Protein AF-A0A7J4TFD2-F1 (afdb_monomer)

Structure (mmCIF, N/CA/C/O backbone):
data_AF-A0A7J4TFD2-F1
#
_entry.id   AF-A0A7J4TFD2-F1
#
loop_
_atom_site.group_PDB
_atom_site.id
_atom_site.type_symbol
_atom_site.label_atom_id
_atom_site.label_alt_id
_atom_site.label_comp_id
_atom_site.label_asym_id
_atom_site.label_entity_id
_atom_site.label_seq_id
_atom_site.pdbx_PDB_ins_code
_atom_site.Cartn_x
_atom_site.Cartn_y
_atom_site.Cartn_z
_atom_site.occupancy
_atom_site.B_iso_or_equiv
_atom_site.auth_seq_id
_atom_site.auth_comp_id
_atom_site.auth_asym_id
_atom_site.auth_atom_id
_atom_site.pdbx_PDB_model_num
ATOM 1 N N . MET A 1 1 ? 54.661 6.434 -101.217 1.00 57.66 1 MET A N 1
ATOM 2 C CA . MET A 1 1 ? 54.970 7.593 -100.339 1.00 57.66 1 MET A CA 1
ATOM 3 C C . MET A 1 1 ? 53.745 8.105 -99.568 1.00 57.66 1 MET A C 1
ATOM 5 O O . MET A 1 1 ? 53.856 8.283 -98.362 1.00 57.66 1 MET A O 1
ATOM 9 N N . ALA A 1 2 ? 52.576 8.296 -100.199 1.00 60.72 2 ALA A N 1
ATOM 10 C CA . ALA A 1 2 ? 51.363 8.779 -99.514 1.00 60.72 2 ALA A CA 1
ATOM 11 C C . ALA A 1 2 ? 50.811 7.813 -98.437 1.00 60.72 2 ALA A C 1
ATOM 13 O O . ALA A 1 2 ? 50.411 8.250 -97.359 1.00 60.72 2 ALA A O 1
ATOM 14 N N . GLU A 1 3 ? 50.865 6.499 -98.675 1.00 60.22 3 GLU A N 1
ATOM 15 C CA . GLU A 1 3 ? 50.351 5.490 -97.731 1.00 60.22 3 GLU A CA 1
ATOM 16 C C . GLU A 1 3 ? 51.181 5.385 -96.438 1.00 60.22 3 GLU A C 1
ATOM 18 O O . GLU A 1 3 ? 50.620 5.253 -95.353 1.00 60.22 3 GLU A O 1
ATO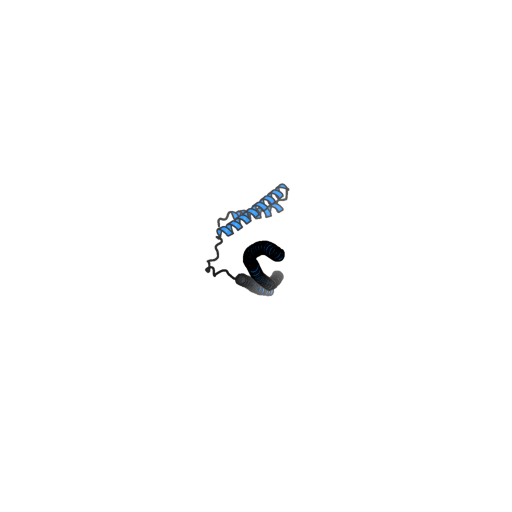M 23 N N . GLN A 1 4 ? 52.508 5.546 -96.510 1.00 61.97 4 GLN A N 1
ATOM 24 C CA . GLN A 1 4 ? 53.388 5.545 -95.327 1.00 61.97 4 GLN A CA 1
ATOM 25 C C . GLN A 1 4 ? 53.202 6.793 -94.441 1.00 61.97 4 GLN A C 1
ATOM 27 O O . GLN A 1 4 ? 53.380 6.736 -93.222 1.00 61.97 4 GLN A O 1
ATOM 32 N N . GLN A 1 5 ? 52.801 7.929 -95.021 1.00 61.31 5 GLN A N 1
ATOM 33 C CA . GLN A 1 5 ? 52.466 9.137 -94.256 1.00 61.31 5 GLN A CA 1
ATOM 34 C C . GLN A 1 5 ? 51.068 9.064 -93.616 1.00 61.31 5 GLN A C 1
ATOM 36 O O . GLN A 1 5 ? 50.837 9.652 -92.556 1.00 61.31 5 GLN A O 1
ATOM 41 N N . ALA A 1 6 ? 50.128 8.337 -94.227 1.00 65.50 6 ALA A N 1
ATOM 42 C CA . ALA A 1 6 ? 48.802 8.103 -93.658 1.00 65.50 6 ALA A CA 1
ATOM 43 C C . ALA A 1 6 ? 48.859 7.156 -92.445 1.00 65.50 6 ALA A C 1
ATOM 45 O O . ALA A 1 6 ? 48.273 7.457 -91.401 1.00 65.50 6 ALA A O 1
ATOM 46 N N . THR A 1 7 ? 49.630 6.069 -92.537 1.00 68.50 7 THR A N 1
ATOM 47 C CA . THR A 1 7 ? 49.787 5.086 -91.451 1.00 68.50 7 THR A CA 1
ATOM 48 C C . THR A 1 7 ? 50.505 5.672 -90.234 1.00 68.50 7 THR A C 1
ATOM 50 O O . THR A 1 7 ? 50.063 5.469 -89.104 1.00 68.50 7 THR A O 1
ATOM 53 N N . THR A 1 8 ? 51.544 6.487 -90.428 1.00 71.00 8 THR A N 1
ATOM 54 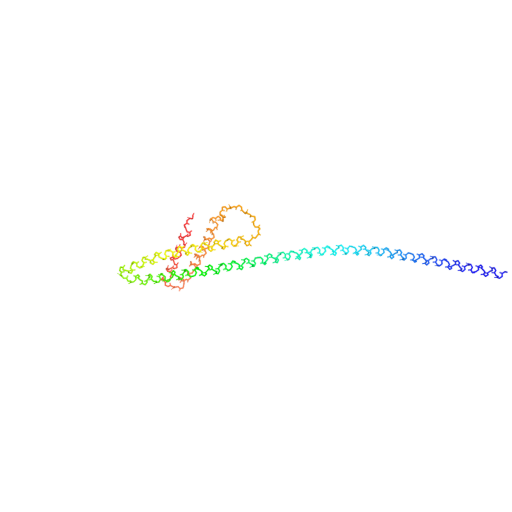C CA . THR A 1 8 ? 52.248 7.184 -89.332 1.00 71.00 8 THR A CA 1
ATOM 55 C C . THR A 1 8 ? 51.369 8.223 -88.628 1.00 71.00 8 THR A C 1
ATOM 57 O O . THR A 1 8 ? 51.351 8.290 -87.395 1.00 71.00 8 THR A O 1
ATOM 60 N N . LYS A 1 9 ? 50.554 8.986 -89.371 1.00 72.94 9 LYS A N 1
ATOM 61 C CA . LYS A 1 9 ? 49.552 9.898 -88.781 1.00 72.94 9 LYS A CA 1
ATOM 62 C C . LYS A 1 9 ? 48.469 9.139 -88.006 1.00 72.94 9 LYS A C 1
ATOM 64 O O . LYS A 1 9 ? 48.060 9.587 -86.932 1.00 72.94 9 LYS A O 1
ATOM 69 N N . GLN A 1 10 ? 48.028 7.985 -88.506 1.00 78.44 10 GLN A N 1
ATOM 70 C CA . GLN A 1 10 ? 47.059 7.122 -87.827 1.00 78.44 10 GLN A CA 1
ATOM 71 C C . GLN A 1 10 ? 47.635 6.524 -86.534 1.00 78.44 10 GLN A C 1
ATOM 73 O O . GLN A 1 10 ? 46.987 6.604 -85.490 1.00 78.44 10 GLN A O 1
ATOM 78 N N . GLN A 1 11 ? 48.876 6.033 -86.560 1.00 76.12 11 GLN A N 1
ATOM 79 C CA . GLN A 1 11 ? 49.592 5.553 -85.373 1.00 76.12 11 GLN A CA 1
ATOM 80 C C . GLN A 1 11 ? 49.796 6.667 -84.331 1.00 76.12 11 GLN A C 1
ATOM 82 O O . GLN A 1 11 ? 49.631 6.441 -83.130 1.00 76.12 11 GLN A O 1
ATOM 87 N N . GLY A 1 12 ? 50.083 7.899 -84.768 1.00 79.75 12 GLY A N 1
ATOM 88 C CA . GLY A 1 12 ? 50.161 9.069 -83.888 1.00 79.75 12 GLY A CA 1
ATOM 89 C C . GLY A 1 12 ? 48.831 9.379 -83.190 1.00 79.75 12 GLY A C 1
ATOM 90 O O . GLY A 1 12 ? 48.793 9.566 -81.971 1.00 79.75 12 GLY A O 1
ATOM 91 N N . ARG A 1 13 ? 47.717 9.356 -83.935 1.00 82.50 13 ARG A N 1
ATOM 92 C CA . ARG A 1 13 ? 46.362 9.537 -83.379 1.00 82.50 13 ARG A CA 1
ATOM 93 C C . ARG A 1 13 ? 45.987 8.418 -82.405 1.00 82.50 13 ARG A C 1
ATOM 95 O O . ARG A 1 13 ? 45.450 8.710 -81.337 1.00 82.50 13 ARG A O 1
ATOM 102 N N . GLN A 1 14 ? 46.332 7.169 -82.720 1.00 82.12 14 GLN A N 1
ATOM 103 C CA . GLN A 1 14 ? 46.126 6.021 -81.832 1.00 82.12 14 GLN A CA 1
ATOM 104 C C . GLN A 1 14 ? 46.916 6.159 -80.524 1.00 82.12 14 GLN A C 1
ATOM 106 O O . GLN A 1 14 ? 46.357 5.942 -79.451 1.00 82.12 14 GLN A O 1
ATOM 111 N N . ARG A 1 15 ? 48.178 6.609 -80.571 1.00 85.06 15 ARG A N 1
ATOM 112 C CA . ARG A 1 15 ? 48.977 6.871 -79.358 1.00 85.06 15 ARG A CA 1
ATOM 113 C C . ARG A 1 15 ? 48.374 7.972 -78.484 1.00 85.06 15 ARG A C 1
ATOM 115 O O . ARG A 1 15 ? 48.363 7.837 -77.262 1.00 85.06 15 ARG A O 1
ATOM 122 N N . ILE A 1 16 ? 47.857 9.048 -79.081 1.00 87.81 16 ILE A N 1
ATOM 123 C CA . ILE A 1 16 ? 47.194 10.132 -78.334 1.00 87.81 16 ILE A CA 1
ATOM 124 C C . ILE A 1 16 ? 45.893 9.632 -77.694 1.00 87.81 16 ILE A C 1
ATOM 126 O O . ILE A 1 16 ? 45.645 9.913 -76.520 1.00 87.81 16 ILE A O 1
ATOM 130 N N . ALA A 1 17 ? 45.083 8.869 -78.432 1.00 85.38 17 ALA A N 1
ATOM 131 C CA . ALA A 1 17 ? 43.862 8.262 -77.908 1.00 85.38 17 ALA A CA 1
ATOM 132 C C . ALA A 1 17 ? 44.162 7.300 -76.747 1.00 85.38 17 ALA A C 1
ATOM 134 O O . ALA A 1 17 ? 43.521 7.386 -75.702 1.00 85.38 17 ALA A O 1
ATOM 135 N N . MET A 1 18 ? 45.203 6.471 -76.882 1.00 89.75 18 MET A N 1
ATOM 136 C CA . MET A 1 18 ? 45.649 5.553 -75.834 1.00 89.75 18 MET A CA 1
ATOM 137 C C . MET A 1 18 ? 46.094 6.300 -74.571 1.00 89.75 18 MET A C 1
ATOM 139 O O . MET A 1 18 ? 45.667 5.964 -73.471 1.00 89.75 18 MET A O 1
ATOM 143 N N . LYS A 1 19 ? 46.879 7.378 -74.707 1.00 89.62 19 LYS A N 1
ATOM 144 C CA . LYS A 1 19 ? 47.272 8.217 -73.559 1.00 89.62 19 LYS A CA 1
ATOM 145 C C . LYS A 1 19 ? 46.061 8.833 -72.853 1.00 89.62 19 LYS A C 1
ATOM 147 O O . LYS A 1 19 ? 46.005 8.827 -71.625 1.00 89.62 19 LYS A O 1
ATOM 152 N N . LYS A 1 20 ? 45.077 9.337 -73.607 1.00 90.19 20 LYS A N 1
ATOM 153 C CA . LYS A 1 20 ? 43.832 9.880 -73.034 1.00 90.19 20 LYS A CA 1
ATOM 154 C C . LYS A 1 20 ? 43.028 8.806 -72.297 1.00 90.19 20 LYS A C 1
ATOM 156 O O . LYS A 1 20 ? 42.516 9.087 -71.216 1.00 90.19 20 LYS A O 1
ATOM 161 N N . LEU A 1 21 ? 42.964 7.593 -72.847 1.00 88.19 21 LEU A N 1
ATOM 162 C CA . LEU A 1 21 ? 42.294 6.454 -72.221 1.00 88.19 21 LEU A CA 1
ATOM 163 C C . LEU A 1 21 ? 42.967 6.064 -70.900 1.00 88.19 21 LEU A C 1
ATOM 165 O O . LEU A 1 21 ? 42.285 5.949 -69.888 1.00 88.19 21 LEU A O 1
ATOM 169 N N . VAL A 1 22 ? 44.298 5.948 -70.877 1.00 90.88 22 VAL A N 1
ATOM 170 C CA . VAL A 1 22 ? 45.058 5.629 -69.656 1.00 90.88 22 VAL A CA 1
ATOM 171 C C . VAL A 1 22 ? 44.825 6.680 -68.568 1.00 90.88 22 VAL A C 1
ATOM 173 O O . VAL A 1 22 ? 44.533 6.333 -67.429 1.00 90.88 22 VAL A O 1
ATOM 176 N N . ILE A 1 23 ? 44.859 7.973 -68.910 1.00 90.25 23 ILE A N 1
ATOM 177 C CA . ILE A 1 23 ? 44.583 9.051 -67.945 1.00 90.25 23 ILE A CA 1
ATOM 178 C C . ILE A 1 23 ? 43.149 8.957 -67.402 1.00 90.25 23 ILE A C 1
ATOM 180 O O . ILE A 1 23 ? 42.925 9.156 -66.205 1.00 90.25 23 ILE A O 1
ATOM 184 N N . ALA A 1 24 ? 42.171 8.661 -68.264 1.00 85.38 24 ALA A N 1
ATOM 185 C CA . ALA A 1 24 ? 40.783 8.487 -67.850 1.00 85.38 24 ALA A CA 1
ATOM 186 C C . ALA A 1 24 ? 40.615 7.282 -66.910 1.00 85.38 24 ALA A C 1
ATOM 188 O O . ALA A 1 24 ? 39.931 7.405 -65.894 1.00 85.38 24 ALA A O 1
ATOM 189 N N . LEU A 1 25 ? 41.291 6.165 -67.198 1.00 85.38 25 LEU A N 1
ATOM 190 C CA . LEU A 1 25 ? 41.293 4.966 -66.359 1.00 85.38 25 LEU A CA 1
ATOM 191 C C . LEU A 1 25 ? 41.947 5.224 -64.997 1.00 85.38 25 LEU A C 1
ATOM 193 O O . LEU A 1 25 ? 41.336 4.911 -63.980 1.00 85.38 25 LEU A O 1
ATOM 197 N N . CYS A 1 26 ? 43.104 5.893 -64.942 1.00 86.75 26 CYS A N 1
ATOM 198 C CA . CYS A 1 26 ? 43.744 6.252 -63.670 1.00 86.75 26 CYS A CA 1
ATOM 199 C C . CYS A 1 26 ? 42.848 7.162 -62.813 1.00 86.75 26 CYS A C 1
ATOM 201 O O . CYS A 1 26 ? 42.722 6.969 -61.604 1.00 86.75 26 CYS A O 1
ATOM 203 N N . ARG A 1 27 ? 42.166 8.140 -63.428 1.00 87.06 27 ARG A N 1
ATOM 204 C CA . ARG A 1 27 ? 41.203 9.004 -62.718 1.00 87.06 27 ARG A CA 1
ATOM 205 C C . ARG A 1 27 ? 39.975 8.230 -62.242 1.00 87.06 27 ARG A C 1
ATOM 207 O O . ARG A 1 27 ? 39.460 8.520 -61.164 1.00 87.06 27 ARG A O 1
ATOM 214 N N . ALA A 1 28 ? 39.488 7.276 -63.033 1.00 78.88 28 ALA A N 1
ATOM 215 C CA . ALA A 1 28 ? 38.382 6.409 -62.643 1.00 78.88 28 ALA A CA 1
ATOM 216 C C . ALA A 1 28 ? 38.777 5.512 -61.461 1.00 78.88 28 ALA A C 1
ATOM 218 O O . ALA A 1 28 ? 38.032 5.449 -60.487 1.00 78.88 28 ALA A O 1
ATOM 219 N N . GLN A 1 29 ? 39.972 4.921 -61.493 1.00 82.31 29 GLN A N 1
ATOM 220 C CA . GLN A 1 29 ? 40.514 4.107 -60.406 1.00 82.31 29 GLN A CA 1
ATOM 221 C C . GLN A 1 29 ? 40.647 4.909 -59.104 1.00 82.31 29 GLN A C 1
ATOM 223 O O . GLN A 1 29 ? 40.106 4.502 -58.081 1.00 82.31 29 GLN A O 1
ATOM 228 N N . GLN A 1 30 ? 41.230 6.111 -59.150 1.00 85.88 30 GLN A N 1
ATOM 229 C CA . GLN A 1 30 ? 41.315 6.991 -57.974 1.00 85.88 30 GLN A CA 1
ATOM 230 C C . GLN A 1 30 ? 39.937 7.363 -57.407 1.00 85.88 30 GLN A C 1
ATOM 232 O O . GLN A 1 30 ? 39.773 7.532 -56.198 1.00 85.88 30 GLN A O 1
ATOM 237 N N . ARG A 1 31 ? 38.919 7.520 -58.265 1.00 81.56 31 ARG A N 1
ATOM 238 C CA . ARG A 1 31 ? 37.539 7.765 -57.815 1.00 81.56 31 ARG A CA 1
ATOM 239 C C . ARG A 1 31 ? 36.938 6.535 -57.142 1.00 81.56 31 ARG A C 1
ATOM 241 O O . ARG A 1 31 ? 36.192 6.706 -56.183 1.00 81.56 31 ARG A O 1
ATOM 248 N N . VAL A 1 32 ? 37.239 5.331 -57.623 1.00 80.94 32 VAL A N 1
ATOM 249 C CA . VAL A 1 32 ? 36.798 4.077 -56.995 1.00 80.94 32 VAL A CA 1
ATOM 250 C C . VAL A 1 32 ? 37.453 3.914 -55.626 1.00 80.94 32 VAL A C 1
ATOM 252 O O . VAL A 1 32 ? 36.734 3.767 -54.645 1.00 80.94 32 VAL A O 1
ATOM 255 N N . GLU A 1 33 ? 38.770 4.096 -55.528 1.00 81.00 33 GLU A N 1
ATOM 256 C CA . GLU A 1 33 ? 39.504 4.024 -54.257 1.00 81.00 33 GLU A CA 1
ATOM 257 C C . GLU A 1 33 ? 38.946 5.016 -53.228 1.00 81.00 33 GLU A C 1
ATOM 259 O O . GLU A 1 33 ? 38.605 4.630 -52.113 1.00 81.00 33 GLU A O 1
ATOM 264 N N . LYS A 1 34 ? 38.722 6.282 -53.616 1.00 80.62 34 LYS A N 1
ATOM 265 C CA . LYS A 1 34 ? 38.087 7.279 -52.733 1.00 80.62 34 LYS A CA 1
ATOM 266 C C . LYS A 1 34 ? 36.685 6.863 -52.276 1.00 80.62 34 LYS A C 1
ATOM 268 O O . LYS A 1 34 ? 36.318 7.114 -51.127 1.00 80.62 34 LYS A O 1
ATOM 273 N N . ARG A 1 35 ? 35.890 6.241 -53.155 1.00 79.31 35 ARG A N 1
ATOM 274 C CA . ARG A 1 35 ? 34.550 5.735 -52.808 1.00 79.31 35 ARG A CA 1
ATOM 275 C C . ARG A 1 35 ? 34.625 4.556 -51.846 1.00 79.31 35 ARG A C 1
ATOM 277 O O . ARG A 1 35 ? 33.785 4.476 -50.953 1.00 79.31 35 ARG A O 1
ATOM 284 N N . ASP A 1 36 ? 35.605 3.676 -51.995 1.00 79.81 36 ASP A N 1
ATOM 285 C CA . ASP A 1 36 ? 35.768 2.518 -51.120 1.00 79.81 36 ASP A CA 1
ATOM 286 C C . ASP A 1 36 ? 36.266 2.923 -49.729 1.00 79.81 36 ASP A C 1
ATOM 288 O O . ASP A 1 36 ? 35.722 2.448 -48.728 1.00 79.81 36 ASP A O 1
ATOM 292 N N . THR A 1 37 ? 37.169 3.904 -49.636 1.00 80.88 37 THR A N 1
ATOM 293 C CA . THR A 1 37 ? 37.567 4.495 -48.349 1.00 80.88 37 THR A CA 1
ATOM 294 C C . THR A 1 37 ? 36.378 5.153 -47.646 1.00 80.88 37 THR A C 1
ATOM 296 O O . THR A 1 37 ? 36.156 4.926 -46.455 1.00 80.88 37 THR A O 1
ATOM 299 N N . ALA A 1 38 ? 35.556 5.911 -48.381 1.00 67.75 38 ALA A N 1
ATOM 300 C CA . ALA A 1 38 ? 34.342 6.515 -47.831 1.00 67.75 38 ALA A CA 1
ATOM 301 C C . ALA A 1 38 ? 33.335 5.448 -47.362 1.00 67.75 38 ALA A C 1
ATOM 303 O O . ALA A 1 38 ? 32.793 5.540 -46.262 1.00 67.75 38 ALA A O 1
ATOM 304 N N . ARG A 1 39 ? 33.120 4.385 -48.150 1.00 76.94 39 ARG A N 1
ATOM 305 C CA . ARG A 1 39 ? 32.265 3.247 -47.765 1.00 76.94 39 ARG A CA 1
ATOM 306 C C . ARG A 1 39 ? 32.752 2.566 -46.490 1.00 76.94 39 ARG A C 1
ATOM 308 O O . ARG A 1 39 ? 31.930 2.208 -45.648 1.00 76.94 39 ARG A O 1
ATOM 315 N N . TYR A 1 40 ? 34.062 2.393 -46.333 1.00 80.06 40 TYR A N 1
ATOM 316 C CA . TYR A 1 40 ? 34.647 1.818 -45.126 1.00 80.06 40 TYR A CA 1
ATOM 317 C C . TYR A 1 40 ? 34.398 2.699 -43.892 1.00 80.06 40 TYR A C 1
ATOM 319 O O . TYR A 1 40 ? 33.943 2.200 -42.861 1.00 80.06 40 TYR A O 1
ATOM 327 N N . GLN A 1 41 ? 34.593 4.016 -44.012 1.00 69.62 41 GLN A N 1
ATOM 328 C CA . GLN A 1 41 ? 34.308 4.973 -42.936 1.00 69.62 41 GLN A CA 1
ATOM 329 C C . GLN A 1 41 ? 32.821 4.982 -42.546 1.00 69.62 41 GLN A C 1
ATOM 331 O O . GLN A 1 41 ? 32.502 4.921 -41.357 1.00 69.62 41 GLN A O 1
ATOM 336 N N . TYR A 1 42 ? 31.907 4.960 -43.523 1.00 73.31 42 TYR A N 1
ATOM 337 C CA . TYR A 1 42 ? 30.470 4.849 -43.254 1.00 73.31 42 TYR A CA 1
ATOM 338 C C . TYR A 1 42 ? 30.103 3.536 -42.561 1.00 73.31 42 TYR A C 1
ATOM 340 O O . TYR A 1 42 ? 29.291 3.545 -41.639 1.00 73.31 42 TYR A O 1
ATOM 348 N N . ARG A 1 43 ? 30.717 2.406 -42.942 1.00 71.31 43 ARG A N 1
ATOM 349 C CA . ARG A 1 43 ? 30.507 1.123 -42.248 1.00 71.31 43 ARG A CA 1
ATOM 350 C C . ARG A 1 43 ? 30.944 1.192 -40.786 1.00 71.31 43 ARG A C 1
ATOM 352 O O . ARG A 1 43 ? 30.205 0.719 -39.927 1.00 71.31 43 ARG A O 1
ATOM 359 N N . GLN A 1 44 ? 32.085 1.819 -40.493 1.00 72.31 44 GLN A N 1
ATOM 360 C CA . GLN A 1 44 ? 32.528 2.007 -39.109 1.00 72.31 44 GLN A CA 1
ATOM 361 C C . GLN A 1 44 ? 31.586 2.915 -38.310 1.00 72.31 44 GLN A C 1
ATOM 363 O O . GLN A 1 44 ? 31.253 2.594 -37.170 1.00 72.31 44 GLN A O 1
ATOM 368 N N . GLN A 1 45 ? 31.118 4.021 -38.895 1.00 64.06 45 GLN A N 1
ATOM 369 C CA . GLN A 1 45 ? 30.135 4.893 -38.244 1.00 64.06 45 GLN A CA 1
ATOM 370 C C . GLN A 1 45 ? 28.818 4.156 -37.983 1.00 64.06 45 GLN A C 1
ATOM 372 O O . GLN A 1 45 ? 28.296 4.220 -36.875 1.00 64.06 45 GLN A O 1
ATOM 377 N N . LEU A 1 46 ? 28.328 3.376 -38.951 1.00 66.50 46 LEU A N 1
ATOM 378 C CA . LEU A 1 46 ? 27.122 2.563 -38.796 1.00 66.50 46 LEU A CA 1
ATOM 379 C C . LEU A 1 46 ? 27.281 1.519 -37.680 1.00 66.50 46 LEU A C 1
ATOM 381 O O . LEU A 1 46 ? 26.353 1.292 -36.907 1.00 66.50 46 LEU A O 1
ATOM 385 N N . GLN A 1 47 ? 28.460 0.902 -37.562 1.00 67.12 47 GLN A N 1
ATOM 386 C CA . GLN A 1 47 ? 28.772 -0.047 -36.493 1.00 67.12 47 GLN A CA 1
ATOM 387 C C . GLN A 1 47 ? 28.803 0.635 -35.116 1.00 67.12 47 GLN A C 1
ATOM 389 O O . GLN A 1 47 ? 28.222 0.101 -34.173 1.00 67.12 47 GLN A O 1
ATOM 394 N N . ARG A 1 48 ? 29.386 1.838 -35.007 1.00 63.84 48 ARG A N 1
ATOM 395 C CA . ARG A 1 48 ? 29.349 2.650 -33.777 1.00 63.84 48 ARG A CA 1
ATOM 396 C C . ARG A 1 48 ? 27.920 3.057 -33.412 1.00 63.84 48 ARG A C 1
ATOM 398 O O . ARG A 1 48 ? 27.520 2.897 -32.265 1.00 63.84 48 ARG A O 1
ATOM 405 N N . CYS A 1 49 ? 27.115 3.497 -34.381 1.00 54.88 49 CYS A N 1
ATOM 406 C CA . CYS A 1 49 ? 25.701 3.812 -34.163 1.00 54.88 49 CYS A CA 1
ATOM 407 C C . CYS A 1 49 ? 24.899 2.583 -33.713 1.00 54.88 49 CYS A C 1
ATOM 409 O O . CYS A 1 49 ? 24.062 2.700 -32.824 1.00 54.88 49 CYS A O 1
ATOM 411 N N . ARG A 1 50 ? 25.174 1.393 -34.266 1.00 55.72 50 ARG A N 1
ATOM 412 C CA . ARG A 1 50 ? 24.557 0.135 -33.812 1.00 55.72 50 ARG A CA 1
ATOM 413 C C . ARG A 1 50 ? 24.956 -0.219 -32.379 1.00 55.72 50 ARG A C 1
ATOM 415 O O . ARG A 1 50 ? 24.084 -0.594 -31.608 1.00 55.72 50 ARG A O 1
ATOM 422 N N . GLN A 1 51 ? 26.225 -0.042 -32.005 1.00 57.31 51 GLN A N 1
ATOM 423 C CA . GLN A 1 51 ? 26.705 -0.272 -30.635 1.00 57.31 51 GLN A CA 1
ATOM 424 C C . GLN A 1 51 ? 26.074 0.697 -29.620 1.00 57.31 51 GLN A C 1
ATOM 426 O O . GLN A 1 51 ? 25.649 0.275 -28.544 1.00 57.31 51 GLN A O 1
ATOM 431 N N . VAL A 1 52 ? 25.941 1.978 -29.981 1.00 55.56 52 VAL A N 1
ATOM 432 C CA . VAL A 1 52 ? 25.234 2.986 -29.168 1.00 55.56 52 VAL A CA 1
ATOM 433 C C . VAL A 1 52 ? 23.737 2.676 -29.083 1.00 55.56 52 VAL A C 1
ATOM 435 O O . VAL A 1 52 ? 23.136 2.792 -28.019 1.00 55.56 52 VAL A O 1
ATOM 438 N N . SER A 1 53 ? 23.131 2.210 -30.177 1.00 49.75 53 SER A N 1
ATOM 439 C CA . SER A 1 53 ? 21.730 1.789 -30.186 1.00 49.75 53 SER A CA 1
ATOM 440 C C . SER A 1 53 ? 21.505 0.609 -29.235 1.00 49.75 53 SER A C 1
ATOM 442 O O . SER A 1 53 ? 20.604 0.663 -28.403 1.00 49.75 53 SER A O 1
ATOM 444 N N . THR A 1 54 ? 22.374 -0.406 -29.249 1.00 52.41 54 THR A N 1
ATOM 445 C CA . THR A 1 54 ? 22.284 -1.538 -28.312 1.00 52.41 54 THR A CA 1
ATOM 446 C C . THR A 1 54 ? 22.509 -1.143 -26.848 1.00 52.41 54 THR A C 1
ATOM 448 O O . THR A 1 54 ? 21.909 -1.758 -25.968 1.00 52.41 54 THR A O 1
ATOM 451 N N . SER A 1 55 ? 23.298 -0.099 -26.555 1.00 52.34 55 SER A N 1
ATOM 452 C CA . SER A 1 55 ? 23.483 0.371 -25.174 1.00 52.34 55 SER A CA 1
ATOM 453 C C . SER A 1 55 ? 22.298 1.205 -24.663 1.00 52.34 55 SER A C 1
ATOM 455 O O . SER A 1 55 ? 21.935 1.073 -23.496 1.00 52.34 55 SER A O 1
ATOM 457 N N . GLN A 1 56 ? 21.603 1.965 -25.520 1.00 49.88 56 GLN A N 1
ATOM 458 C CA . GLN A 1 56 ? 20.377 2.693 -25.145 1.00 49.88 56 GLN A CA 1
ATOM 459 C C . GLN A 1 56 ? 19.159 1.777 -24.913 1.00 49.88 56 GLN A C 1
ATOM 461 O O . GLN A 1 56 ? 18.294 2.099 -24.097 1.00 49.88 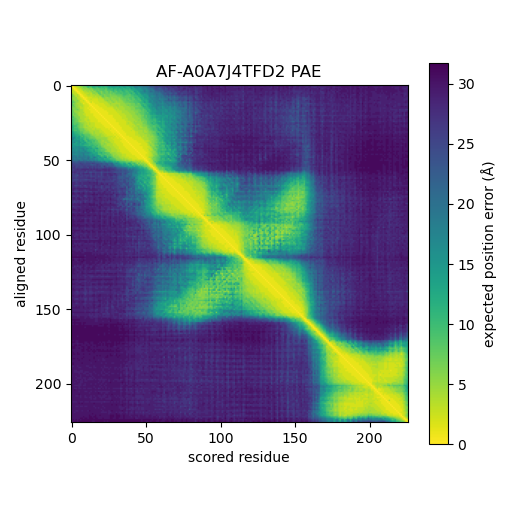56 GLN A O 1
ATOM 466 N N . TYR A 1 57 ? 19.092 0.607 -25.559 1.00 51.66 57 TYR A N 1
ATOM 467 C CA . TYR A 1 57 ? 18.067 -0.400 -25.242 1.00 51.66 57 TYR A CA 1
ATOM 468 C C . TYR A 1 57 ? 18.339 -1.147 -23.927 1.00 51.66 57 TYR A C 1
ATOM 470 O O . TYR A 1 57 ? 17.401 -1.679 -23.332 1.00 51.66 57 TYR A O 1
ATOM 478 N N . SER A 1 58 ? 19.582 -1.144 -23.427 1.00 58.69 58 SER A N 1
ATOM 479 C CA . SER A 1 58 ? 19.910 -1.748 -22.129 1.00 58.69 58 SER A CA 1
ATOM 480 C C . SER A 1 58 ? 19.346 -0.936 -20.959 1.00 58.69 58 SER A C 1
ATOM 482 O O . SER A 1 58 ? 18.715 -1.506 -20.075 1.00 58.69 58 SER A O 1
ATOM 484 N N . SER A 1 59 ? 19.452 0.397 -20.993 1.00 59.44 59 SER A N 1
ATOM 485 C CA . SER A 1 59 ? 18.895 1.262 -19.947 1.00 59.44 59 SER A CA 1
ATOM 486 C C . SER A 1 59 ? 17.369 1.293 -19.989 1.00 59.44 59 SER A C 1
ATOM 488 O O . SER A 1 59 ? 16.738 1.144 -18.950 1.00 59.44 59 SER A O 1
ATOM 490 N N . ARG A 1 60 ? 16.750 1.383 -21.176 1.00 61.75 60 ARG A N 1
ATOM 491 C CA . ARG A 1 60 ? 15.282 1.326 -21.310 1.00 61.75 60 ARG A CA 1
ATOM 492 C C . ARG A 1 60 ? 14.703 -0.020 -20.862 1.00 61.75 60 ARG A C 1
ATOM 494 O O . ARG A 1 60 ? 13.677 -0.037 -20.193 1.00 61.75 60 ARG A O 1
ATOM 501 N N . GLY A 1 61 ? 15.351 -1.136 -21.200 1.00 68.19 61 GLY A N 1
ATOM 502 C CA . GLY A 1 61 ? 14.928 -2.469 -20.759 1.00 68.19 61 GLY A CA 1
ATOM 503 C C . GLY A 1 61 ? 15.081 -2.677 -19.250 1.00 68.19 61 GLY A C 1
ATOM 504 O O . GLY A 1 61 ? 14.205 -3.271 -18.628 1.00 68.19 61 GLY A O 1
ATOM 505 N N . LEU A 1 62 ? 16.153 -2.150 -18.651 1.00 65.44 62 LEU A N 1
ATOM 506 C CA . LEU A 1 62 ? 16.336 -2.152 -17.197 1.00 65.44 62 LEU A CA 1
ATOM 507 C C . LEU A 1 62 ? 15.291 -1.278 -16.495 1.00 65.44 62 LEU A C 1
ATOM 509 O O . LEU A 1 62 ? 14.694 -1.727 -15.526 1.00 65.44 62 LEU A O 1
ATOM 513 N N . ILE A 1 63 ? 15.004 -0.085 -17.026 1.00 60.66 63 ILE A N 1
ATOM 514 C CA . ILE A 1 63 ? 13.962 0.805 -16.493 1.00 60.66 63 ILE A CA 1
ATOM 515 C C . ILE A 1 63 ? 12.587 0.133 -16.552 1.00 60.66 63 ILE A C 1
ATOM 517 O O . ILE A 1 63 ? 11.865 0.165 -15.566 1.00 60.66 63 ILE A O 1
ATOM 521 N N . LEU A 1 64 ? 12.225 -0.510 -17.666 1.00 64.19 64 LEU A N 1
ATOM 522 C CA . LEU A 1 64 ? 10.943 -1.216 -17.778 1.00 64.19 64 LEU A CA 1
ATOM 523 C C . LEU A 1 64 ? 10.842 -2.392 -16.799 1.00 64.19 64 LEU A C 1
ATOM 525 O O . LEU A 1 64 ? 9.808 -2.561 -16.167 1.00 64.19 64 LEU A O 1
ATOM 529 N N . ARG A 1 65 ? 11.921 -3.161 -16.606 1.00 64.19 65 ARG A N 1
ATOM 530 C CA . ARG A 1 65 ? 11.948 -4.241 -15.606 1.00 64.19 65 ARG A CA 1
ATOM 531 C C . ARG A 1 65 ? 11.827 -3.721 -14.177 1.00 64.19 65 ARG A C 1
ATOM 533 O O . ARG A 1 65 ? 11.143 -4.345 -13.374 1.00 64.19 65 ARG A O 1
ATOM 540 N N . GLU A 1 66 ? 12.481 -2.607 -13.859 1.00 61.00 66 GLU A N 1
ATOM 541 C CA . GLU A 1 66 ? 12.342 -1.973 -12.546 1.00 61.00 66 GLU A CA 1
ATOM 542 C C . GLU A 1 66 ? 10.939 -1.398 -12.343 1.00 61.00 66 GLU A C 1
ATOM 544 O O . GLU A 1 66 ? 10.371 -1.560 -11.268 1.00 61.00 66 GLU A O 1
ATOM 549 N N . LEU A 1 67 ? 10.332 -0.807 -13.376 1.00 62.94 67 LEU A N 1
ATOM 550 C CA . LEU A 1 67 ? 8.938 -0.364 -13.326 1.00 62.94 67 LEU A CA 1
ATOM 551 C C . LEU A 1 67 ? 7.980 -1.539 -13.104 1.00 62.94 67 LEU A C 1
ATOM 553 O O . LEU A 1 67 ? 7.124 -1.446 -12.233 1.00 62.94 67 LEU A O 1
ATOM 557 N N . ASP A 1 68 ? 8.157 -2.659 -13.807 1.00 63.56 68 ASP A N 1
ATOM 558 C CA . ASP A 1 68 ? 7.349 -3.868 -13.601 1.00 63.56 68 ASP A CA 1
ATOM 559 C C . ASP A 1 68 ? 7.532 -4.446 -12.188 1.00 63.56 68 ASP A C 1
ATOM 561 O O . ASP A 1 68 ? 6.571 -4.892 -11.559 1.00 63.56 68 ASP A O 1
ATOM 565 N N . ASN A 1 69 ? 8.760 -4.426 -11.661 1.00 61.69 69 ASN A N 1
ATOM 566 C CA . ASN A 1 69 ? 9.066 -4.886 -10.307 1.00 61.69 69 ASN A CA 1
ATOM 567 C C . ASN A 1 69 ? 8.422 -3.979 -9.244 1.00 61.69 69 ASN A C 1
ATOM 569 O O . ASN A 1 69 ? 7.776 -4.460 -8.313 1.00 61.69 69 ASN A O 1
ATOM 573 N N . LEU A 1 70 ? 8.533 -2.659 -9.409 1.00 61.28 70 LEU A N 1
ATOM 574 C CA . LEU A 1 70 ? 7.870 -1.683 -8.547 1.00 61.28 70 LEU A CA 1
ATOM 575 C C . LEU A 1 70 ? 6.345 -1.807 -8.618 1.00 61.28 70 LEU A C 1
ATOM 577 O O . LEU A 1 70 ? 5.694 -1.748 -7.578 1.00 61.28 70 LEU A O 1
ATOM 581 N N . ASN A 1 71 ? 5.785 -2.042 -9.806 1.00 57.56 71 ASN A N 1
ATOM 582 C CA . ASN A 1 71 ? 4.347 -2.204 -9.986 1.00 57.56 71 ASN A CA 1
ATOM 583 C C . ASN A 1 71 ? 3.825 -3.456 -9.258 1.00 57.56 71 ASN A C 1
ATOM 585 O O . ASN A 1 71 ? 2.853 -3.371 -8.514 1.00 57.56 71 ASN A O 1
ATOM 589 N N . ARG A 1 72 ? 4.534 -4.591 -9.350 1.00 66.00 72 ARG A N 1
ATOM 590 C CA . ARG A 1 72 ? 4.197 -5.808 -8.581 1.00 66.00 72 ARG A CA 1
ATOM 591 C C . ARG A 1 72 ? 4.264 -5.588 -7.070 1.00 66.00 72 ARG A C 1
ATOM 593 O O . ARG A 1 72 ? 3.372 -6.022 -6.347 1.00 66.00 72 ARG A O 1
ATOM 600 N N . ARG A 1 73 ? 5.291 -4.880 -6.587 1.00 62.31 73 ARG A N 1
ATOM 601 C CA . ARG A 1 73 ? 5.418 -4.537 -5.159 1.00 62.31 73 ARG A CA 1
ATOM 602 C C . ARG A 1 73 ? 4.290 -3.619 -4.692 1.00 62.31 73 ARG A C 1
ATOM 604 O O . ARG A 1 73 ? 3.806 -3.772 -3.576 1.00 62.31 73 ARG A O 1
ATOM 611 N N . MET A 1 74 ? 3.853 -2.685 -5.534 1.00 62.47 74 MET A N 1
ATOM 612 C CA . MET A 1 74 ? 2.709 -1.821 -5.241 1.00 62.47 74 MET A CA 1
ATOM 613 C C . MET A 1 74 ? 1.406 -2.630 -5.142 1.00 62.47 74 MET A C 1
ATOM 615 O O . MET A 1 74 ? 0.648 -2.448 -4.194 1.00 62.47 74 MET A O 1
ATOM 619 N N . GLU A 1 75 ? 1.172 -3.575 -6.055 1.00 63.56 75 GLU A N 1
ATOM 620 C CA . GLU A 1 75 ? 0.012 -4.481 -6.009 1.00 63.56 75 GLU A CA 1
ATOM 621 C C . GLU A 1 75 ? 0.007 -5.400 -4.773 1.00 63.56 75 GLU A C 1
ATOM 623 O O . GLU A 1 75 ? -1.056 -5.760 -4.264 1.00 63.56 75 GLU A O 1
ATOM 628 N N . GLU A 1 76 ? 1.176 -5.808 -4.275 1.00 65.56 76 GLU A N 1
ATOM 629 C CA . GLU A 1 76 ? 1.307 -6.543 -3.007 1.00 65.56 76 GLU A CA 1
ATOM 630 C C . GLU A 1 76 ? 0.934 -5.672 -1.801 1.00 65.56 76 GLU A C 1
ATOM 632 O O . GLU A 1 76 ? 0.143 -6.105 -0.963 1.00 65.56 76 GLU A O 1
ATOM 637 N N . VAL A 1 77 ? 1.421 -4.428 -1.744 1.00 63.44 77 VAL A N 1
ATOM 638 C CA . VAL A 1 77 ? 1.065 -3.477 -0.675 1.00 63.44 77 VAL A CA 1
ATOM 639 C C . VAL A 1 77 ? -0.441 -3.212 -0.657 1.00 63.44 77 VAL A C 1
ATOM 641 O O . VAL A 1 77 ? -1.056 -3.323 0.400 1.00 63.44 77 VAL A O 1
ATOM 644 N N . ILE A 1 78 ? -1.055 -2.960 -1.817 1.00 63.22 78 ILE A N 1
ATOM 645 C CA . ILE A 1 78 ? -2.506 -2.730 -1.927 1.00 63.22 78 ILE A CA 1
ATOM 646 C C . ILE A 1 78 ? -3.301 -3.943 -1.415 1.00 63.22 78 ILE A C 1
ATOM 648 O O . ILE A 1 78 ? -4.296 -3.782 -0.705 1.00 63.22 78 ILE A O 1
ATOM 652 N N . ARG A 1 79 ? -2.866 -5.170 -1.736 1.00 67.44 79 ARG A N 1
ATOM 653 C CA . ARG A 1 79 ? -3.509 -6.395 -1.228 1.00 67.44 79 ARG A CA 1
ATOM 654 C C . ARG A 1 79 ? -3.416 -6.505 0.292 1.00 67.44 79 ARG A C 1
ATOM 656 O O . ARG A 1 79 ? -4.416 -6.824 0.932 1.00 67.44 79 ARG A O 1
ATOM 663 N N . HIS A 1 80 ? -2.258 -6.202 0.871 1.00 67.00 80 HIS A N 1
ATOM 664 C CA . HIS A 1 80 ? -2.080 -6.222 2.321 1.00 67.00 80 HIS A CA 1
ATOM 665 C C . HIS A 1 80 ? -2.877 -5.125 3.039 1.00 67.00 80 HIS A C 1
ATOM 667 O O . HIS A 1 80 ? -3.469 -5.389 4.083 1.00 67.00 80 HIS A O 1
ATOM 673 N N . GLU A 1 81 ? -2.959 -3.918 2.476 1.00 58.38 81 GLU A N 1
ATOM 674 C CA . GLU A 1 81 ? -3.801 -2.842 3.015 1.00 58.38 81 GLU A CA 1
ATOM 675 C C . GLU A 1 81 ? -5.286 -3.226 3.008 1.00 58.38 81 GLU A C 1
ATOM 677 O O . GLU A 1 81 ? -5.988 -3.012 3.999 1.00 58.38 81 GLU A O 1
ATOM 682 N N . ALA A 1 82 ? -5.767 -3.854 1.932 1.00 62.25 82 ALA A N 1
ATOM 683 C CA . ALA A 1 82 ? -7.139 -4.350 1.856 1.00 62.25 82 ALA A CA 1
ATOM 684 C C . ALA A 1 82 ? -7.430 -5.429 2.917 1.00 62.25 82 ALA A C 1
ATOM 686 O O . ALA A 1 82 ? -8.503 -5.430 3.526 1.00 62.25 82 ALA A O 1
ATOM 687 N N . GLU A 1 83 ? -6.474 -6.324 3.176 1.00 68.00 83 GLU A N 1
ATOM 688 C CA . GLU A 1 83 ? -6.592 -7.355 4.210 1.00 68.00 83 GLU A CA 1
ATOM 689 C C . GLU A 1 83 ? -6.610 -6.760 5.627 1.00 68.00 83 GLU A C 1
ATOM 691 O O . GLU A 1 83 ? -7.455 -7.142 6.440 1.00 68.00 83 GLU A O 1
ATOM 696 N N . LEU A 1 84 ? -5.761 -5.763 5.901 1.00 62.47 84 LEU A N 1
ATOM 697 C CA . LEU A 1 84 ? -5.766 -5.016 7.163 1.00 62.47 84 LEU A CA 1
ATOM 698 C C . LEU A 1 84 ? -7.093 -4.281 7.388 1.00 62.47 84 LEU A C 1
ATOM 700 O O . LEU A 1 84 ? -7.647 -4.331 8.486 1.00 62.47 84 LEU A O 1
ATOM 704 N N . LEU A 1 85 ? -7.641 -3.643 6.351 1.00 64.75 85 LEU A N 1
ATOM 705 C CA . LEU A 1 85 ? -8.945 -2.980 6.423 1.00 64.75 85 LEU A CA 1
ATOM 706 C C . LEU A 1 85 ? -10.088 -3.975 6.662 1.00 64.75 85 LEU A C 1
ATOM 708 O O . LEU A 1 85 ? -11.027 -3.657 7.394 1.00 64.75 85 LEU A O 1
ATOM 712 N N . ARG A 1 86 ? -10.026 -5.172 6.067 1.00 74.62 86 ARG A N 1
ATOM 713 C CA . ARG A 1 86 ? -11.018 -6.234 6.292 1.00 74.62 86 ARG A CA 1
ATOM 714 C C . ARG A 1 86 ? -10.987 -6.720 7.741 1.00 74.62 86 ARG A C 1
ATOM 716 O O . ARG A 1 86 ? -12.035 -6.736 8.382 1.00 74.62 86 ARG A O 1
ATOM 723 N N . LEU A 1 87 ? -9.802 -7.052 8.261 1.00 68.56 87 LEU A N 1
ATOM 724 C CA . LEU A 1 87 ? -9.616 -7.468 9.657 1.00 68.56 87 LEU A CA 1
ATOM 725 C C . LEU A 1 87 ? -10.088 -6.378 10.628 1.00 68.56 87 LEU A C 1
ATOM 727 O O . LEU A 1 87 ? -10.863 -6.654 11.540 1.00 68.56 87 LEU A O 1
ATOM 731 N N . GLY A 1 88 ? -9.717 -5.121 10.365 1.00 68.44 88 GLY A N 1
ATOM 732 C CA . GLY A 1 88 ? -10.166 -3.981 11.161 1.00 68.44 88 GLY A CA 1
ATOM 733 C C . GLY A 1 88 ? -11.689 -3.820 11.190 1.00 68.44 88 GLY A C 1
ATOM 734 O O . GLY A 1 88 ? -12.243 -3.509 12.239 1.00 68.44 88 GLY A O 1
ATOM 735 N N . LYS A 1 89 ? -12.391 -4.066 10.075 1.00 69.50 89 LYS A N 1
ATOM 736 C CA . LYS A 1 89 ? -13.864 -3.992 10.018 1.00 69.50 89 LYS A CA 1
ATOM 737 C C . LYS A 1 89 ? -14.553 -5.149 10.741 1.00 69.50 89 LYS A C 1
ATOM 739 O O . LYS A 1 89 ? -15.536 -4.917 11.442 1.00 69.50 89 LYS A O 1
ATOM 744 N N . GLU A 1 90 ? -14.067 -6.376 10.565 1.00 72.19 90 GLU A N 1
ATOM 745 C CA . GLU A 1 90 ? -14.656 -7.566 11.197 1.00 72.19 90 GLU A CA 1
ATOM 746 C C . GLU A 1 90 ? -14.547 -7.512 12.720 1.00 72.19 90 GLU A C 1
ATOM 748 O O . GLU A 1 90 ? -15.524 -7.777 13.426 1.00 72.19 90 GLU A O 1
ATOM 753 N N . ASP A 1 91 ? -13.385 -7.115 13.230 1.00 71.69 91 ASP A N 1
ATOM 754 C CA . ASP A 1 91 ? -13.166 -7.047 14.668 1.00 71.69 91 ASP A CA 1
ATOM 755 C C . ASP A 1 91 ? -13.782 -5.779 15.289 1.00 71.69 91 ASP A C 1
ATOM 757 O O . ASP A 1 91 ? -14.327 -5.850 16.393 1.00 71.69 91 ASP A O 1
ATOM 761 N N . ALA A 1 92 ? -13.859 -4.658 14.555 1.00 62.38 92 ALA A N 1
ATOM 762 C CA . ALA A 1 92 ? -14.643 -3.495 14.985 1.00 62.38 92 ALA A CA 1
ATOM 763 C C . ALA A 1 92 ? -16.125 -3.847 15.201 1.00 62.38 92 ALA A C 1
ATOM 765 O O . ALA A 1 92 ? -16.701 -3.444 16.208 1.00 62.38 92 ALA A O 1
ATOM 766 N N . GLY A 1 93 ? -16.729 -4.654 14.319 1.00 70.94 93 GLY A N 1
ATOM 767 C CA . GLY A 1 93 ? -18.118 -5.102 14.474 1.00 70.94 93 GLY A CA 1
ATOM 768 C C . GLY A 1 93 ? -18.352 -5.919 15.751 1.00 70.94 93 GLY A C 1
ATOM 769 O O . GLY A 1 93 ? -19.332 -5.689 16.464 1.00 70.94 93 GLY A O 1
ATOM 770 N N . LYS A 1 94 ? -17.426 -6.825 16.094 1.00 73.06 94 LYS A N 1
ATOM 771 C CA . LYS A 1 94 ? -17.486 -7.602 17.347 1.00 73.06 94 LYS A CA 1
ATOM 772 C C . LYS A 1 94 ? -17.343 -6.707 18.578 1.00 73.06 94 LYS A C 1
ATOM 774 O O . LYS A 1 94 ? -18.108 -6.855 19.528 1.00 73.06 94 LYS A O 1
ATOM 779 N N . VAL A 1 95 ? -16.407 -5.756 18.545 1.00 65.25 95 VAL A N 1
ATOM 780 C CA . VAL A 1 95 ? -16.188 -4.788 19.631 1.00 65.25 95 VAL A CA 1
ATOM 781 C C . VAL A 1 95 ? -17.423 -3.911 19.836 1.00 65.25 95 VAL A C 1
ATOM 783 O O . VAL A 1 95 ? -17.866 -3.750 20.971 1.00 65.25 95 VAL A O 1
ATOM 786 N N . THR A 1 96 ? -18.031 -3.398 18.763 1.00 69.69 96 THR A N 1
ATOM 787 C CA . THR A 1 96 ? -19.267 -2.606 18.855 1.00 69.69 96 THR A CA 1
ATOM 788 C C . THR A 1 96 ? -20.425 -3.431 19.421 1.00 69.69 96 THR A C 1
ATOM 790 O O . THR A 1 96 ? -21.126 -2.952 20.309 1.00 69.69 96 THR A O 1
ATOM 793 N N . SER A 1 97 ? -20.591 -4.686 18.988 1.00 75.88 97 SER A N 1
ATOM 794 C CA . SER A 1 97 ? -21.628 -5.579 19.522 1.00 75.88 97 SER A CA 1
ATOM 795 C C . SER A 1 97 ? -21.453 -5.853 21.020 1.00 75.88 97 SER A C 1
ATOM 797 O O . SER A 1 97 ? -22.436 -5.841 21.759 1.00 75.88 97 SER A O 1
ATOM 799 N N . LEU A 1 98 ? -20.223 -6.094 21.483 1.00 70.25 98 LEU A N 1
ATOM 800 C CA . LEU A 1 98 ? -19.933 -6.312 22.904 1.00 70.25 98 LEU A CA 1
ATOM 801 C C . LEU A 1 98 ? -20.144 -5.033 23.726 1.00 70.25 98 LEU A C 1
ATOM 803 O O . LEU A 1 98 ? -20.752 -5.082 24.793 1.00 70.25 98 LEU A O 1
ATOM 807 N N . MET A 1 99 ? -19.717 -3.875 23.211 1.00 71.19 99 MET A N 1
ATOM 808 C CA . MET A 1 99 ? -19.969 -2.578 23.852 1.00 71.19 99 MET A CA 1
ATOM 809 C C . MET A 1 99 ? -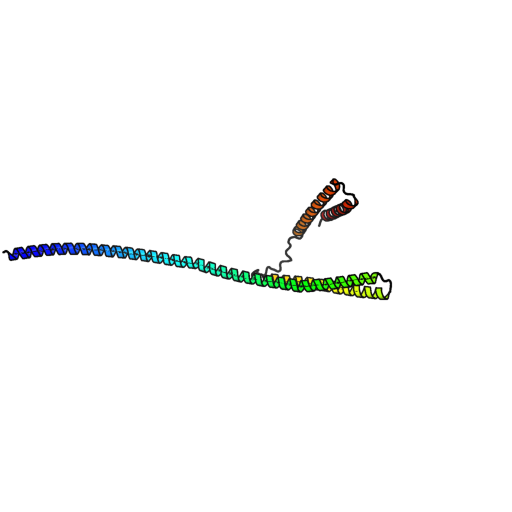21.465 -2.288 24.005 1.00 71.19 99 MET A C 1
ATOM 811 O O . MET A 1 99 ? -21.883 -1.750 25.030 1.00 71.19 99 MET A O 1
ATOM 815 N N . GLN A 1 100 ? -22.276 -2.661 23.014 1.00 79.12 100 GLN A N 1
ATOM 816 C CA . GLN A 1 100 ? -23.722 -2.478 23.066 1.00 79.12 100 GLN A CA 1
ATOM 817 C C . GLN A 1 100 ? -24.379 -3.386 24.116 1.00 79.12 100 GLN A C 1
ATOM 819 O O . GLN A 1 100 ? -25.177 -2.903 24.917 1.00 79.12 100 GLN A O 1
ATOM 824 N N . GLN A 1 101 ? -23.960 -4.652 24.210 1.00 77.69 101 GLN A N 1
ATOM 825 C CA . GLN A 1 101 ? -24.409 -5.568 25.270 1.00 77.69 101 GLN A CA 1
ATOM 826 C C . GLN A 1 101 ? -24.030 -5.066 26.675 1.00 77.69 101 GLN A C 1
ATOM 828 O O . GLN A 1 101 ? -24.839 -5.135 27.601 1.00 77.69 101 GLN A O 1
ATOM 833 N N . ILE A 1 102 ? -22.826 -4.503 26.840 1.00 77.94 102 ILE A N 1
ATOM 834 C CA . ILE A 1 102 ? -22.390 -3.878 28.100 1.00 77.94 102 ILE A CA 1
ATOM 835 C C . ILE A 1 102 ? -23.277 -2.677 28.455 1.00 77.94 102 ILE A C 1
ATOM 837 O O . ILE A 1 102 ? -23.676 -2.526 29.610 1.00 77.94 102 ILE A O 1
ATOM 841 N N . ALA A 1 103 ? -23.617 -1.829 27.481 1.00 77.19 103 ALA A N 1
ATOM 842 C CA . ALA A 1 103 ? -24.487 -0.675 27.707 1.00 77.19 103 ALA A CA 1
ATOM 843 C C . ALA A 1 103 ? -25.913 -1.090 28.120 1.00 77.19 103 ALA A C 1
ATOM 845 O O . ALA A 1 103 ? -26.486 -0.502 29.041 1.00 77.19 103 ALA A O 1
ATOM 846 N N . GLU A 1 104 ? -26.468 -2.127 27.490 1.00 81.19 104 GLU A N 1
ATOM 847 C CA . GLU A 1 104 ? -27.787 -2.679 27.822 1.00 81.19 104 GLU A CA 1
ATOM 848 C C . GLU A 1 104 ? -27.828 -3.267 29.238 1.00 81.19 104 GLU A C 1
ATOM 850 O O . GLU A 1 104 ? -28.760 -2.988 29.999 1.00 81.19 104 GLU A O 1
ATOM 855 N N . LEU A 1 105 ? -26.796 -4.021 29.628 1.00 74.19 105 LEU A N 1
ATOM 856 C CA . LEU A 1 105 ? -26.682 -4.584 30.975 1.00 74.19 105 LEU A CA 1
ATOM 857 C C . LEU A 1 105 ? -26.504 -3.501 32.040 1.00 74.19 105 LEU A C 1
ATOM 859 O O . LEU A 1 105 ? -27.211 -3.540 33.045 1.00 74.19 105 LEU A O 1
ATOM 863 N N . LYS A 1 106 ? -25.646 -2.498 31.804 1.00 74.00 106 LYS A N 1
ATOM 864 C CA . LYS A 1 106 ? -25.499 -1.339 32.704 1.00 74.00 106 LYS A CA 1
ATOM 865 C C . LYS A 1 106 ? -26.828 -0.606 32.890 1.00 74.00 106 LYS A C 1
ATOM 867 O O . LYS A 1 106 ? -27.215 -0.318 34.015 1.00 74.00 106 LYS A O 1
ATOM 872 N N . SER A 1 107 ? -27.577 -0.389 31.806 1.00 81.38 107 SER A N 1
ATOM 873 C CA . SER A 1 107 ? -28.911 0.225 31.862 1.00 81.38 107 SER A CA 1
ATOM 874 C C . SER A 1 107 ? -29.932 -0.612 32.643 1.00 81.38 107 SER A C 1
ATOM 876 O O . SER A 1 107 ? -30.821 -0.057 33.292 1.00 81.38 107 SER A O 1
ATOM 878 N N . CYS A 1 108 ? -29.855 -1.940 32.568 1.00 76.75 108 CYS A N 1
ATOM 879 C CA . CYS A 1 108 ? -30.735 -2.817 33.335 1.00 76.75 108 CYS A CA 1
ATOM 880 C C . CYS A 1 108 ? -30.369 -2.840 34.823 1.00 76.75 108 CYS A C 1
ATOM 882 O O . CYS A 1 108 ? -31.273 -2.812 35.653 1.00 76.75 108 CYS A O 1
ATOM 884 N N . ILE A 1 109 ? -29.076 -2.827 35.157 1.00 74.69 109 ILE A N 1
ATOM 885 C CA . ILE A 1 109 ? -28.604 -2.722 36.543 1.00 74.69 109 ILE A CA 1
ATOM 886 C C . ILE A 1 109 ? -29.073 -1.412 37.162 1.00 74.69 109 ILE A C 1
ATOM 888 O O . ILE A 1 109 ? -29.755 -1.456 38.175 1.00 74.69 109 ILE A O 1
ATOM 892 N N . SER A 1 110 ? -28.850 -0.272 36.503 1.00 75.69 110 SER A N 1
ATOM 893 C CA . SER A 1 110 ? -29.306 1.024 37.027 1.00 75.69 110 SER A CA 1
ATOM 894 C C . SER A 1 110 ? -30.824 1.109 37.214 1.00 75.69 110 SER A C 1
ATOM 896 O O . SER A 1 110 ? -31.301 1.848 38.069 1.00 75.69 110 SER A O 1
ATOM 898 N N . ARG A 1 111 ? -31.606 0.354 36.429 1.00 75.94 111 ARG A N 1
ATOM 899 C CA . ARG A 1 111 ? -33.060 0.248 36.626 1.00 75.94 111 ARG A CA 1
ATOM 900 C C . ARG A 1 111 ? -33.413 -0.597 37.848 1.00 75.94 111 ARG A C 1
ATOM 902 O O . ARG A 1 111 ? -34.276 -0.191 38.616 1.00 75.94 111 ARG A O 1
ATOM 909 N N . LEU A 1 112 ? -32.747 -1.732 38.041 1.00 67.25 112 LEU A N 1
ATOM 910 C CA . LEU A 1 112 ? -32.977 -2.621 39.184 1.00 67.25 112 LEU A CA 1
ATOM 911 C C . LEU A 1 112 ? -32.440 -2.034 40.499 1.00 67.25 112 LEU A C 1
ATOM 913 O O . LEU A 1 112 ? -33.041 -2.250 41.540 1.00 67.25 112 LEU A O 1
ATOM 917 N N . GLU A 1 113 ? -31.371 -1.232 40.467 1.00 68.12 113 GLU A N 1
ATOM 918 C CA . GLU A 1 113 ? -30.811 -0.535 41.641 1.00 68.12 113 GLU A CA 1
ATOM 919 C C . GLU A 1 113 ? -31.807 0.436 42.302 1.00 68.12 113 GLU A C 1
ATOM 921 O O . GLU A 1 113 ? -31.637 0.796 43.465 1.00 68.12 113 GLU A O 1
ATOM 926 N N . SER A 1 114 ? -32.866 0.839 41.587 1.00 63.50 114 SER A N 1
ATOM 927 C CA . SER A 1 114 ? -33.954 1.667 42.126 1.00 63.50 114 SER A CA 1
ATOM 928 C C . SER A 1 114 ? -35.032 0.876 42.887 1.00 63.50 114 SER A C 1
ATOM 930 O O . SER A 1 114 ? -35.914 1.477 43.502 1.00 63.50 114 SER A O 1
ATOM 932 N N . SER A 1 115 ? -34.951 -0.456 42.883 1.00 57.53 115 SER A N 1
ATOM 933 C CA . SER A 1 115 ? -35.824 -1.358 43.631 1.00 57.53 115 SER A CA 1
ATOM 934 C C . SER A 1 115 ? -35.102 -1.914 44.859 1.00 57.53 115 SER A C 1
ATOM 936 O O . SER A 1 115 ? -33.972 -2.386 44.774 1.00 57.53 115 SER A O 1
ATOM 938 N N . HIS A 1 116 ? -35.762 -1.874 46.019 1.00 56.66 116 HIS A N 1
ATOM 939 C CA . HIS A 1 116 ? -35.234 -2.370 47.298 1.00 56.66 116 HIS A CA 1
ATOM 940 C C . HIS A 1 116 ? -35.715 -3.792 47.641 1.00 56.66 116 HIS A C 1
ATOM 942 O O . HIS A 1 116 ? -35.817 -4.153 48.815 1.00 56.66 116 HIS A O 1
ATOM 948 N N . ASP A 1 117 ? -36.043 -4.605 46.635 1.00 68.69 117 ASP A N 1
ATOM 949 C CA . ASP A 1 117 ? -36.464 -5.989 46.844 1.00 68.69 117 ASP A CA 1
ATOM 950 C C . ASP A 1 117 ? -35.251 -6.943 46.842 1.00 68.69 117 ASP A C 1
ATOM 952 O O . ASP A 1 117 ? -34.403 -6.907 45.949 1.00 68.69 117 ASP A O 1
ATOM 956 N N . SER A 1 118 ? -35.163 -7.849 47.822 1.00 64.44 118 SER A N 1
ATOM 957 C CA . SER A 1 118 ? -34.018 -8.772 47.987 1.00 64.44 118 SER A CA 1
ATOM 958 C C . SER A 1 118 ? -33.775 -9.670 46.763 1.00 64.44 118 SER A C 1
ATOM 960 O O . SER A 1 118 ? -32.642 -10.058 46.466 1.00 64.44 118 SER A O 1
ATOM 962 N N . ARG A 1 119 ? -34.842 -9.960 46.008 1.00 71.50 119 ARG A N 1
ATOM 963 C CA . ARG A 1 119 ? -34.794 -10.692 44.735 1.00 71.50 119 ARG A CA 1
ATOM 964 C C . ARG A 1 119 ? -34.160 -9.875 43.612 1.00 71.50 119 ARG A C 1
ATOM 966 O O . ARG A 1 119 ? -33.519 -10.443 42.729 1.00 71.50 119 ARG A O 1
ATOM 973 N N . GLU A 1 120 ? -34.340 -8.559 43.635 1.00 70.62 120 GLU A N 1
ATOM 974 C CA . GLU A 1 120 ? -33.724 -7.638 42.683 1.00 70.62 120 GLU A CA 1
ATOM 975 C C . GLU A 1 120 ? -32.252 -7.398 43.024 1.00 70.62 120 GLU A C 1
ATOM 977 O O . GLU A 1 120 ? -31.433 -7.399 42.109 1.00 70.62 120 GLU A O 1
ATOM 982 N N . GLN A 1 121 ? -31.883 -7.385 44.311 1.00 73.12 121 GLN A N 1
ATOM 983 C CA . GLN A 1 121 ? -30.481 -7.402 44.753 1.00 73.12 121 GLN A CA 1
ATOM 984 C C . GLN A 1 121 ? -29.706 -8.618 44.211 1.00 73.12 121 G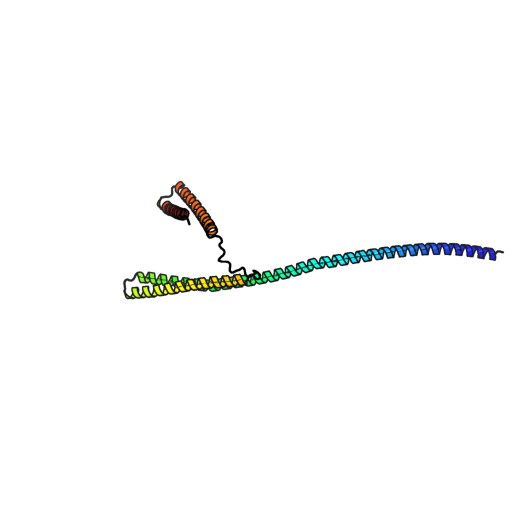LN A C 1
ATOM 986 O O . GLN A 1 121 ? -28.636 -8.460 43.624 1.00 73.12 121 GLN A O 1
ATOM 991 N N . GLN A 1 122 ? -30.271 -9.828 44.321 1.00 77.06 122 GLN A N 1
ATOM 992 C CA . GLN A 1 122 ? -29.672 -11.043 43.742 1.00 77.06 122 GLN A CA 1
ATOM 993 C C . GLN A 1 122 ? -29.550 -10.967 42.212 1.00 77.06 122 GLN A C 1
ATOM 995 O O . GLN A 1 122 ? -28.592 -11.469 41.619 1.00 77.06 122 GLN A O 1
ATOM 1000 N N . LYS A 1 123 ? -30.522 -10.328 41.551 1.00 77.88 123 LYS A N 1
ATOM 1001 C CA . LYS A 1 123 ? -30.502 -10.127 40.102 1.00 77.88 123 LYS A CA 1
ATOM 1002 C C . LYS A 1 123 ? -29.399 -9.146 39.700 1.00 77.88 123 LYS A C 1
ATOM 1004 O O . LYS A 1 123 ? -28.666 -9.451 38.762 1.00 77.88 123 LYS A O 1
ATOM 1009 N N . ILE A 1 124 ? -29.228 -8.047 40.436 1.00 72.88 124 ILE A N 1
ATOM 1010 C CA . ILE A 1 124 ? -28.138 -7.076 40.256 1.00 72.88 124 ILE A CA 1
ATOM 1011 C C . ILE A 1 124 ? -26.777 -7.764 40.397 1.00 72.88 124 ILE A C 1
ATOM 1013 O O . ILE A 1 124 ? -25.954 -7.640 39.494 1.00 72.88 124 ILE A O 1
ATOM 1017 N N . GLU A 1 125 ? -26.561 -8.564 41.446 1.00 78.56 125 GLU A N 1
ATOM 1018 C CA . GLU A 1 125 ? -25.314 -9.327 41.625 1.00 78.56 125 GLU A CA 1
ATOM 1019 C C . GLU A 1 125 ? -25.026 -10.265 40.446 1.00 78.56 125 GLU A C 1
ATOM 1021 O O . GLU A 1 125 ? -23.906 -10.299 39.932 1.00 78.56 125 GLU A O 1
ATOM 1026 N N . SER A 1 126 ? -26.041 -10.981 39.947 1.00 81.94 126 SER A N 1
ATOM 1027 C CA . SER A 1 126 ? -25.871 -11.849 38.774 1.00 81.94 126 SER A CA 1
ATOM 1028 C C . SER A 1 126 ? -25.508 -11.066 37.503 1.00 81.94 126 SER A C 1
ATOM 1030 O O . SER A 1 126 ? -24.728 -11.538 36.674 1.00 81.94 126 SER A O 1
ATOM 1032 N N . MET A 1 127 ? -26.045 -9.850 37.355 1.00 78.56 127 MET A N 1
ATOM 1033 C CA . MET A 1 127 ? -25.796 -8.985 36.203 1.00 78.56 127 MET A CA 1
ATOM 1034 C C . MET A 1 127 ? -24.432 -8.297 36.288 1.00 78.56 127 MET A C 1
ATOM 1036 O O . MET A 1 127 ? -23.786 -8.134 35.254 1.00 78.56 127 MET A O 1
ATOM 1040 N N . LEU A 1 128 ? -23.956 -7.967 37.491 1.00 79.50 128 LEU A N 1
ATOM 1041 C CA . LEU A 1 128 ? -22.592 -7.485 37.726 1.00 79.50 128 LEU A CA 1
ATOM 1042 C C . LEU A 1 128 ? -21.561 -8.558 37.363 1.00 79.50 128 LEU A C 1
ATOM 1044 O O . LEU A 1 128 ? -20.640 -8.285 36.600 1.00 79.50 128 LEU A O 1
ATOM 1048 N N . GLN A 1 129 ? -21.775 -9.806 37.789 1.00 83.44 129 GLN A N 1
ATOM 1049 C CA . GLN A 1 129 ? -20.912 -10.924 37.387 1.00 83.44 129 GLN A CA 1
ATOM 1050 C C . GLN A 1 129 ? -20.940 -11.168 35.869 1.00 83.44 129 GLN A C 1
ATOM 1052 O O . GLN A 1 129 ? -19.928 -11.529 35.267 1.00 83.44 129 GLN A O 1
ATOM 1057 N N . ALA A 1 130 ? -22.096 -10.986 35.222 1.00 83.31 130 ALA A N 1
ATOM 1058 C CA . ALA A 1 130 ? -22.202 -11.077 33.768 1.00 83.31 130 ALA A CA 1
ATOM 1059 C C . ALA A 1 130 ? -21.461 -9.929 33.059 1.00 83.31 130 ALA A C 1
ATOM 1061 O O . ALA A 1 130 ? -20.821 -10.172 32.036 1.00 83.31 130 ALA A O 1
ATOM 1062 N N . LEU A 1 131 ? -21.507 -8.711 33.611 1.00 82.06 131 LEU A N 1
ATOM 1063 C CA . LEU A 1 131 ? -20.746 -7.562 33.122 1.00 82.06 131 LEU A CA 1
ATOM 1064 C C . LEU A 1 131 ? -19.244 -7.783 33.243 1.00 82.06 131 LEU A C 1
ATOM 1066 O O . LEU A 1 131 ? -18.554 -7.601 32.252 1.00 82.06 131 LEU A O 1
ATOM 1070 N N . GLU A 1 132 ? -18.747 -8.237 34.393 1.00 82.75 132 GLU A N 1
ATOM 1071 C CA . GLU A 1 132 ? -17.320 -8.532 34.579 1.00 82.75 132 GLU A CA 1
ATOM 1072 C C . GLU A 1 132 ? -16.823 -9.570 33.565 1.00 82.75 132 GLU A C 1
ATOM 1074 O O . GLU A 1 132 ? -15.771 -9.402 32.949 1.00 82.75 132 GLU A O 1
ATOM 1079 N N . ARG A 1 133 ? -17.616 -10.622 33.317 1.00 86.31 133 ARG A N 1
ATOM 1080 C CA . ARG A 1 133 ? -17.296 -11.630 32.293 1.00 86.31 133 ARG A CA 1
ATOM 1081 C C . ARG A 1 133 ? -17.310 -11.051 30.879 1.00 86.31 133 ARG A C 1
ATOM 1083 O O . ARG A 1 133 ? -16.511 -11.475 30.049 1.00 86.31 133 ARG A O 1
ATOM 1090 N N . LEU A 1 134 ? -18.226 -10.136 30.571 1.00 81.50 134 LEU A N 1
ATOM 1091 C CA . LEU A 1 134 ? -18.291 -9.492 29.257 1.00 81.50 134 LEU A CA 1
ATOM 1092 C C . LEU A 1 134 ? -17.182 -8.457 29.061 1.00 81.50 134 LEU A C 1
ATOM 1094 O O . LEU A 1 134 ? -16.630 -8.396 27.966 1.00 81.50 134 LEU A O 1
ATOM 1098 N N . ASP A 1 135 ? -16.818 -7.708 30.100 1.00 74.38 135 ASP A N 1
ATOM 1099 C CA . ASP A 1 135 ? -15.691 -6.773 30.083 1.00 74.38 135 ASP A CA 1
ATOM 1100 C C . ASP A 1 135 ? -14.366 -7.526 29.898 1.00 74.38 135 ASP A C 1
ATOM 1102 O O . ASP A 1 135 ? -13.575 -7.147 29.034 1.00 74.38 135 ASP A O 1
ATOM 1106 N N . ALA A 1 136 ? -14.171 -8.656 30.589 1.00 82.50 136 ALA A N 1
ATOM 1107 C CA . ALA A 1 136 ? -13.015 -9.528 30.367 1.00 82.50 136 ALA A CA 1
ATOM 1108 C C . ALA A 1 136 ? -12.959 -10.043 28.916 1.00 82.50 136 ALA A C 1
ATOM 1110 O O . ALA A 1 136 ? -11.944 -9.899 28.240 1.00 82.50 136 ALA A O 1
ATOM 1111 N N . ARG A 1 137 ? -14.082 -10.539 28.377 1.00 81.81 137 ARG A N 1
ATOM 1112 C CA . ARG A 1 137 ? -14.160 -10.990 26.972 1.00 81.81 137 ARG A CA 1
ATOM 1113 C C . ARG A 1 137 ? -13.941 -9.857 25.969 1.00 81.81 137 ARG A C 1
ATOM 1115 O O . ARG A 1 137 ? -13.428 -10.102 24.879 1.00 81.81 137 ARG A O 1
ATOM 1122 N N . LEU A 1 138 ? -14.341 -8.630 26.300 1.00 75.19 138 LEU A N 1
ATOM 1123 C CA . LEU A 1 138 ? -14.069 -7.448 25.485 1.00 75.19 138 LEU A CA 1
ATOM 1124 C C . LEU A 1 138 ? -12.575 -7.105 25.492 1.00 75.19 138 LEU A C 1
ATOM 1126 O O . LEU A 1 138 ? -12.047 -6.706 24.454 1.00 75.19 138 LEU A O 1
ATOM 1130 N N . GLN A 1 139 ? -11.901 -7.246 26.634 1.00 74.12 139 GLN A N 1
ATOM 1131 C CA . GLN A 1 139 ? -10.450 -7.093 26.738 1.00 74.12 139 GLN A CA 1
ATOM 1132 C C . GLN A 1 139 ? -9.719 -8.148 25.908 1.00 74.12 139 GLN A C 1
ATOM 1134 O O . GLN A 1 139 ? -8.939 -7.767 25.036 1.00 74.12 139 GLN A O 1
ATOM 1139 N N . ASP A 1 140 ? -10.073 -9.424 26.058 1.00 80.38 140 ASP A N 1
ATOM 1140 C CA . ASP A 1 140 ? -9.496 -10.520 25.270 1.00 80.38 140 ASP A CA 1
ATOM 1141 C C . ASP A 1 140 ? -9.689 -10.292 23.760 1.00 80.38 140 ASP A C 1
ATOM 1143 O O . ASP A 1 140 ? -8.754 -10.418 22.971 1.00 80.38 140 ASP A O 1
ATOM 1147 N N . ALA A 1 141 ? -10.892 -9.882 23.339 1.00 71.19 141 ALA A N 1
ATOM 1148 C CA . ALA A 1 141 ? -11.183 -9.602 21.933 1.00 71.19 141 ALA A CA 1
ATOM 1149 C C . ALA A 1 141 ? -10.371 -8.414 21.386 1.00 71.19 141 ALA A C 1
ATOM 1151 O O . ALA A 1 141 ? -9.949 -8.428 20.226 1.00 71.19 141 ALA A O 1
ATOM 1152 N N . LYS A 1 142 ? -10.132 -7.376 22.201 1.00 70.06 142 LYS A N 1
ATOM 1153 C CA . LYS A 1 142 ? -9.272 -6.244 21.822 1.00 70.06 142 LYS A CA 1
ATOM 1154 C C . LYS A 1 142 ? -7.817 -6.679 21.675 1.00 70.06 142 LYS A C 1
ATOM 1156 O O . LYS A 1 142 ? -7.180 -6.294 20.697 1.00 70.06 142 LYS A O 1
ATOM 1161 N N . GLU A 1 143 ? -7.308 -7.482 22.605 1.00 77.69 143 GLU A N 1
ATOM 1162 C CA . GLU A 1 143 ? -5.943 -8.016 22.554 1.00 77.69 143 GLU A CA 1
ATOM 1163 C C . GLU A 1 143 ? -5.740 -8.927 21.336 1.00 77.69 143 GLU A C 1
ATOM 1165 O O . GLU A 1 143 ? -4.790 -8.730 20.577 1.00 77.69 143 GLU A O 1
ATOM 1170 N N . GLU A 1 144 ? -6.689 -9.825 21.057 1.00 76.69 144 GLU A N 1
ATOM 1171 C CA . GLU A 1 144 ? -6.672 -10.693 19.873 1.00 76.69 144 GLU A CA 1
ATOM 1172 C C . GLU A 1 144 ? -6.676 -9.878 18.566 1.00 76.69 144 GLU A C 1
ATOM 1174 O O . GLU A 1 144 ? -5.958 -10.196 17.613 1.00 76.69 144 GLU A O 1
ATOM 1179 N N . THR A 1 145 ? -7.453 -8.790 18.517 1.00 69.44 145 THR A N 1
ATOM 1180 C CA . THR A 1 145 ? -7.490 -7.875 17.363 1.00 69.44 145 THR A CA 1
ATOM 1181 C C . THR A 1 145 ? -6.133 -7.200 17.156 1.00 69.44 145 THR A C 1
ATOM 1183 O O . THR A 1 145 ? -5.621 -7.151 16.034 1.00 69.44 145 THR A O 1
ATOM 1186 N N . ILE A 1 146 ? -5.521 -6.702 18.235 1.00 72.00 146 ILE A N 1
ATOM 1187 C CA . ILE A 1 146 ? -4.192 -6.078 18.197 1.00 72.00 146 ILE A CA 1
ATOM 1188 C C . ILE A 1 146 ? -3.152 -7.084 17.702 1.00 72.00 146 ILE A C 1
ATOM 1190 O O . ILE A 1 146 ? -2.330 -6.745 16.845 1.00 72.00 146 ILE A O 1
ATOM 1194 N N . GLU A 1 147 ? -3.194 -8.322 18.187 1.00 75.94 147 GLU A N 1
ATOM 1195 C CA . GLU A 1 147 ? -2.258 -9.368 17.784 1.00 75.94 147 GLU A CA 1
ATOM 1196 C C . GLU A 1 147 ? -2.416 -9.734 16.301 1.00 75.94 147 GLU A C 1
ATOM 1198 O O . GLU A 1 147 ? -1.429 -9.723 15.559 1.00 75.94 147 GLU A O 1
ATOM 1203 N N . LYS A 1 148 ? -3.649 -9.951 15.822 1.00 72.31 148 LYS A N 1
ATOM 1204 C CA . LYS A 1 148 ? -3.930 -10.237 14.402 1.00 72.31 148 LYS A CA 1
ATOM 1205 C C . LYS A 1 148 ? -3.461 -9.121 13.478 1.00 72.31 148 LYS A C 1
ATOM 1207 O O . LYS A 1 148 ? -2.802 -9.398 12.475 1.00 72.31 148 LYS A O 1
ATOM 1212 N N . VAL A 1 149 ? -3.749 -7.865 13.824 1.00 70.06 149 VAL A N 1
ATOM 1213 C CA . VAL A 1 149 ? -3.282 -6.698 13.061 1.00 70.06 149 VAL A CA 1
ATOM 1214 C C . VAL A 1 149 ? -1.756 -6.628 13.079 1.00 70.06 149 VAL A C 1
ATOM 1216 O O . VAL A 1 149 ? -1.139 -6.426 12.036 1.00 70.06 149 VAL A O 1
ATOM 1219 N N . THR A 1 150 ? -1.121 -6.872 14.226 1.00 71.94 150 THR A N 1
ATOM 1220 C CA . THR A 1 150 ? 0.344 -6.856 14.352 1.00 71.94 150 THR A CA 1
ATOM 1221 C C . THR A 1 150 ? 1.003 -7.934 13.488 1.00 71.94 150 THR A C 1
ATOM 1223 O O . THR A 1 150 ? 1.995 -7.663 12.807 1.00 71.94 150 THR A O 1
ATOM 1226 N N . VAL A 1 151 ? 0.448 -9.149 13.466 1.00 75.69 151 VAL A N 1
ATOM 1227 C CA . VAL A 1 151 ? 0.935 -10.255 12.628 1.00 75.69 151 VAL A CA 1
ATOM 1228 C C . VAL A 1 151 ? 0.720 -9.959 11.143 1.00 75.69 151 VAL A C 1
ATOM 1230 O O . VAL A 1 151 ? 1.641 -10.149 10.348 1.00 75.69 151 VAL A O 1
ATOM 1233 N N . ALA A 1 152 ? -0.448 -9.441 10.760 1.00 66.62 152 ALA A N 1
ATOM 1234 C CA . ALA A 1 152 ? -0.743 -9.067 9.378 1.00 66.62 152 ALA A CA 1
ATOM 1235 C C . ALA A 1 152 ? 0.197 -7.956 8.871 1.00 66.62 152 ALA A C 1
ATOM 1237 O O . ALA A 1 152 ? 0.781 -8.089 7.796 1.00 66.62 152 ALA A O 1
ATOM 1238 N N . VAL A 1 153 ? 0.450 -6.920 9.682 1.00 67.44 153 VAL A N 1
ATOM 1239 C CA . VAL A 1 153 ? 1.436 -5.863 9.380 1.00 67.44 153 VAL A CA 1
ATOM 1240 C C . VAL A 1 153 ? 2.845 -6.443 9.236 1.00 67.44 153 VAL A C 1
ATOM 1242 O O . VAL A 1 153 ? 3.594 -6.049 8.343 1.00 67.44 153 VAL A O 1
ATOM 1245 N N . ARG A 1 154 ? 3.222 -7.401 10.091 1.00 69.62 154 ARG A N 1
ATOM 1246 C CA . ARG A 1 154 ? 4.535 -8.057 10.032 1.00 69.62 154 ARG A CA 1
ATOM 1247 C C . ARG A 1 154 ? 4.724 -8.859 8.745 1.00 69.62 154 ARG A C 1
ATOM 1249 O O . ARG A 1 154 ? 5.814 -8.833 8.178 1.00 69.62 154 ARG A O 1
ATOM 1256 N N . ASN A 1 155 ? 3.683 -9.555 8.297 1.00 66.94 155 ASN A N 1
ATOM 1257 C CA . ASN A 1 155 ? 3.717 -10.383 7.091 1.00 66.94 155 ASN A CA 1
ATOM 1258 C C . ASN A 1 155 ? 3.648 -9.551 5.800 1.00 66.94 155 ASN A C 1
ATOM 1260 O O . ASN A 1 155 ? 4.188 -9.974 4.783 1.00 66.94 155 ASN A O 1
ATOM 1264 N N . ALA A 1 156 ? 3.058 -8.354 5.856 1.00 57.62 156 ALA A N 1
ATOM 1265 C CA . ALA A 1 156 ? 2.942 -7.427 4.731 1.00 57.62 156 ALA A CA 1
ATOM 1266 C C . ALA A 1 156 ? 4.258 -6.733 4.317 1.00 57.62 156 ALA A C 1
ATOM 1268 O O . ALA A 1 156 ? 4.299 -6.038 3.303 1.00 57.62 156 ALA A O 1
ATOM 1269 N N . VAL A 1 157 ? 5.343 -6.890 5.087 1.00 52.16 157 VAL A N 1
ATOM 1270 C CA . VAL A 1 157 ? 6.647 -6.265 4.807 1.00 52.16 157 VAL A CA 1
ATOM 1271 C C . VAL A 1 157 ? 7.700 -7.348 4.528 1.00 52.16 157 VAL A C 1
ATOM 1273 O O . VAL A 1 157 ? 8.396 -7.786 5.452 1.00 52.16 157 VAL A O 1
ATOM 1276 N N . PRO A 1 158 ? 7.891 -7.781 3.266 1.00 46.75 158 PRO A N 1
ATOM 1277 C CA . PRO A 1 158 ? 8.942 -8.729 2.936 1.00 46.75 158 PRO A CA 1
ATOM 1278 C C . PRO A 1 158 ? 10.300 -8.013 2.940 1.00 46.75 158 PRO A C 1
ATOM 1280 O O . PRO A 1 158 ? 10.522 -7.062 2.192 1.00 46.75 158 PRO A O 1
ATOM 1283 N N . GLY A 1 159 ? 11.235 -8.474 3.779 1.00 47.66 159 GLY A N 1
ATOM 1284 C CA . GLY A 1 159 ? 12.654 -8.106 3.663 1.00 47.66 159 GLY A CA 1
ATOM 1285 C C . GLY A 1 159 ? 13.333 -7.494 4.887 1.00 47.66 159 GLY A C 1
ATOM 1286 O O . GLY A 1 159 ? 14.541 -7.251 4.834 1.00 47.66 159 GLY A O 1
ATOM 1287 N N . ARG A 1 160 ? 12.660 -7.312 6.031 1.00 44.12 160 ARG A N 1
ATOM 1288 C CA . ARG A 1 160 ? 13.425 -7.142 7.275 1.00 44.12 160 ARG A CA 1
ATOM 1289 C C . ARG A 1 160 ? 13.947 -8.512 7.697 1.00 44.12 160 AR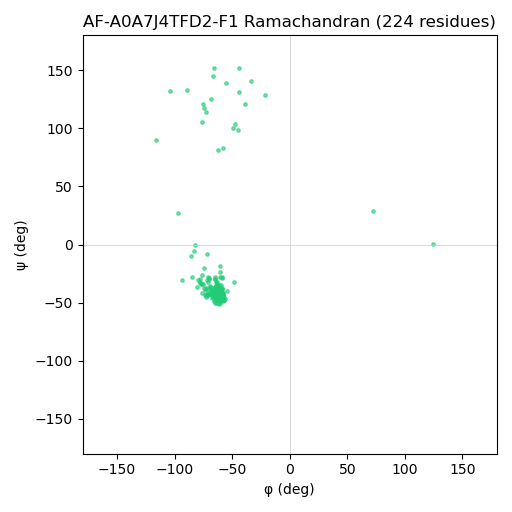G A C 1
ATOM 1291 O O . ARG A 1 160 ? 13.195 -9.348 8.189 1.00 44.12 160 ARG A O 1
ATOM 1298 N N . ARG A 1 161 ? 15.261 -8.726 7.502 1.00 39.44 161 ARG A N 1
ATOM 1299 C CA . ARG A 1 161 ? 16.061 -9.703 8.265 1.00 39.44 161 ARG A CA 1
ATOM 1300 C C . ARG A 1 161 ? 15.506 -9.755 9.681 1.00 39.44 161 ARG A C 1
ATOM 1302 O O . ARG A 1 161 ? 15.177 -8.689 10.203 1.00 39.44 161 ARG A O 1
ATOM 1309 N N . LYS A 1 162 ? 15.435 -10.951 10.284 1.00 45.72 162 LYS A N 1
ATOM 1310 C CA . LYS A 1 162 ? 15.223 -11.099 11.727 1.00 45.72 162 LYS A CA 1
ATOM 1311 C C . LYS A 1 162 ? 16.151 -10.094 12.405 1.00 45.72 162 LYS A C 1
ATOM 1313 O O . LYS A 1 162 ? 17.349 -10.338 12.529 1.00 45.72 162 LYS A O 1
ATOM 1318 N N . LEU A 1 163 ? 15.607 -8.940 12.787 1.00 40.47 163 LEU A N 1
ATOM 1319 C CA . LEU A 1 163 ? 16.206 -8.172 13.846 1.00 40.47 163 LEU A CA 1
ATOM 1320 C C . LEU A 1 163 ? 16.253 -9.183 14.991 1.00 40.47 163 LEU A C 1
ATOM 1322 O O . LEU A 1 163 ? 15.308 -9.984 15.118 1.00 40.47 163 LEU A O 1
ATOM 1326 N N . PRO A 1 164 ? 17.348 -9.228 15.768 1.00 34.84 164 PRO A N 1
ATOM 1327 C CA . PRO A 1 164 ? 17.326 -9.991 17.007 1.00 34.84 164 PRO A CA 1
ATOM 1328 C C . PRO A 1 164 ? 16.007 -9.668 17.705 1.00 34.84 164 PRO A C 1
ATOM 1330 O O . PRO A 1 164 ? 15.453 -8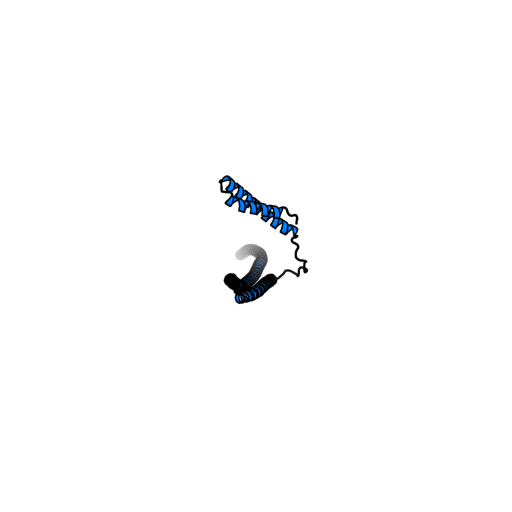.590 17.470 1.00 34.84 164 PRO A O 1
ATOM 1333 N N . VAL A 1 165 ? 15.475 -10.588 18.509 1.00 42.00 165 VAL A N 1
ATOM 1334 C CA . VAL A 1 165 ? 14.422 -10.240 19.465 1.00 42.00 165 VAL A CA 1
ATOM 1335 C C . VAL A 1 165 ? 15.034 -9.155 20.346 1.00 42.00 165 VAL A C 1
ATOM 1337 O O . VAL A 1 165 ? 15.684 -9.411 21.354 1.00 42.00 165 VAL A O 1
ATOM 1340 N N . SER A 1 166 ? 14.986 -7.926 19.852 1.00 38.03 166 SER A N 1
ATOM 1341 C CA . SER A 1 166 ? 15.474 -6.754 20.503 1.00 38.03 166 SER A CA 1
ATOM 1342 C C . SER A 1 166 ? 14.428 -6.608 21.562 1.00 38.03 166 SER A C 1
ATOM 1344 O O . SER A 1 166 ? 13.250 -6.409 21.239 1.00 38.03 166 SER A O 1
ATOM 1346 N N . LYS A 1 167 ? 14.876 -6.780 22.806 1.00 40.88 167 LYS A N 1
ATOM 1347 C CA . LYS A 1 167 ? 14.257 -6.174 23.979 1.00 40.88 167 LYS A CA 1
ATOM 1348 C C . LYS A 1 167 ? 13.449 -4.961 23.518 1.00 40.88 167 LYS A C 1
ATOM 1350 O O . LYS A 1 167 ? 14.018 -4.187 22.734 1.00 40.88 167 LYS A O 1
ATOM 1355 N N . PRO A 1 168 ? 12.165 -4.866 23.912 1.00 39.03 168 PRO A N 1
ATOM 1356 C CA . PRO A 1 168 ? 11.231 -3.873 23.393 1.00 39.03 168 PRO A CA 1
ATOM 1357 C C . PRO A 1 168 ? 11.986 -2.569 23.216 1.00 39.03 168 PRO A C 1
ATOM 1359 O O . PRO A 1 168 ? 12.661 -2.138 24.151 1.00 39.03 168 PRO A O 1
ATOM 1362 N N . LEU A 1 169 ? 12.007 -2.069 21.975 1.00 39.50 169 LEU A N 1
ATOM 1363 C CA . LEU A 1 169 ? 12.739 -0.870 21.597 1.00 39.50 169 LEU A CA 1
ATOM 1364 C C . LEU A 1 169 ? 12.378 0.208 22.610 1.00 39.50 169 LEU A C 1
ATOM 1366 O O . LEU A 1 169 ? 11.327 0.836 22.505 1.00 39.50 169 LEU A O 1
ATOM 1370 N N . ALA A 1 170 ? 13.277 0.410 23.568 1.00 38.62 170 ALA A N 1
ATOM 1371 C CA . ALA A 1 170 ? 13.356 1.604 24.359 1.00 38.62 170 ALA A CA 1
ATOM 1372 C C . ALA A 1 170 ? 13.665 2.727 23.360 1.00 38.62 170 ALA A C 1
ATOM 1374 O O . ALA A 1 170 ? 14.800 3.175 23.218 1.00 38.62 170 ALA A O 1
ATOM 1375 N N . LYS A 1 171 ? 12.625 3.229 22.678 1.00 43.41 171 LYS A N 1
ATOM 1376 C CA . LYS A 1 171 ? 12.392 4.668 22.749 1.00 43.41 171 LYS A CA 1
ATOM 1377 C C . LYS A 1 171 ? 12.483 4.923 24.240 1.00 43.41 171 LYS A C 1
ATOM 1379 O O . LYS A 1 171 ? 11.649 4.381 24.961 1.00 43.41 171 LYS A O 1
ATOM 1384 N N . SER A 1 172 ? 13.599 5.494 24.697 1.00 44.66 172 SER A N 1
ATOM 1385 C CA . SER A 1 172 ? 13.856 5.625 26.128 1.00 44.66 172 SER A CA 1
ATOM 1386 C C . SER A 1 172 ? 12.557 6.102 26.766 1.00 44.66 172 SER A C 1
ATOM 1388 O O . SER A 1 172 ? 11.917 6.993 26.208 1.00 44.66 172 SER A O 1
ATOM 1390 N N . GLU A 1 173 ? 12.100 5.474 27.848 1.00 49.75 173 GLU A N 1
ATOM 1391 C CA . GLU A 1 173 ? 10.878 5.918 28.535 1.00 49.75 173 GLU A CA 1
ATOM 1392 C C . GLU A 1 173 ? 10.937 7.436 28.759 1.00 49.75 173 GLU A C 1
ATOM 1394 O O . GLU A 1 173 ? 9.958 8.129 28.535 1.00 49.75 173 GLU A O 1
ATOM 1399 N N . ARG A 1 174 ? 12.149 7.969 28.959 1.00 48.50 174 ARG A N 1
ATOM 1400 C CA . ARG A 1 174 ? 12.487 9.399 28.962 1.00 48.50 174 ARG A CA 1
ATOM 1401 C C . ARG A 1 174 ? 12.087 10.189 27.709 1.00 48.50 174 ARG A C 1
ATOM 1403 O O . ARG A 1 174 ? 11.691 11.334 27.841 1.00 48.50 174 ARG A O 1
ATOM 1410 N N . GLY A 1 175 ? 12.224 9.648 26.501 1.00 46.50 175 GLY A N 1
ATOM 1411 C CA . GLY A 1 175 ? 11.846 10.309 25.246 1.00 46.50 175 GLY A CA 1
ATOM 1412 C C . GLY A 1 175 ? 10.336 10.318 24.984 1.00 46.50 175 GLY A C 1
ATOM 1413 O O . GLY A 1 175 ? 9.824 11.295 24.444 1.00 46.50 175 GLY A O 1
ATOM 1414 N N . LEU A 1 176 ? 9.620 9.266 25.395 1.00 47.22 176 LEU A N 1
ATOM 1415 C CA . LEU A 1 176 ? 8.149 9.228 25.374 1.00 47.22 176 LEU A CA 1
ATOM 1416 C C . LEU A 1 176 ? 7.562 10.117 26.479 1.00 47.22 176 LEU A C 1
ATOM 1418 O O . LEU A 1 176 ? 6.727 10.965 26.180 1.00 47.22 176 LEU A O 1
ATOM 1422 N N . GLN A 1 177 ? 8.103 10.034 27.697 1.00 56.81 177 GLN A N 1
ATOM 1423 C CA . GLN A 1 177 ? 7.783 10.937 28.806 1.00 56.81 177 GLN A CA 1
ATOM 1424 C C . GLN A 1 177 ? 8.093 12.397 28.457 1.00 56.81 177 GLN A C 1
ATOM 1426 O O . GLN A 1 177 ? 7.321 13.274 28.815 1.00 56.81 177 GLN A O 1
ATOM 1431 N N . ALA A 1 178 ? 9.174 12.691 27.725 1.00 56.88 178 ALA A N 1
ATOM 1432 C CA . ALA A 1 178 ? 9.492 14.060 27.309 1.00 56.88 178 ALA A CA 1
ATOM 1433 C C . ALA A 1 178 ? 8.482 14.625 26.299 1.00 56.88 178 ALA A C 1
ATOM 1435 O O . ALA A 1 178 ? 8.137 15.802 26.396 1.00 56.88 178 ALA A O 1
ATOM 1436 N N . MET A 1 179 ? 7.988 13.811 25.357 1.00 57.34 179 MET A N 1
ATOM 1437 C CA . MET A 1 179 ? 6.931 14.249 24.436 1.00 57.34 179 MET A CA 1
ATOM 1438 C C . MET A 1 179 ? 5.589 14.409 25.155 1.00 57.34 179 MET A C 1
ATOM 1440 O O . MET A 1 179 ? 4.912 15.411 24.944 1.00 57.34 179 MET A O 1
ATOM 1444 N N . GLU A 1 180 ? 5.240 13.496 26.065 1.00 65.75 180 GLU A N 1
ATOM 1445 C CA . GLU A 1 180 ? 4.043 13.623 26.907 1.00 65.75 180 GLU A CA 1
ATOM 1446 C C . GLU A 1 180 ? 4.121 14.858 27.823 1.00 65.75 180 GLU A C 1
ATOM 1448 O O . GLU A 1 180 ? 3.155 15.615 27.921 1.00 65.75 180 GLU A O 1
ATOM 1453 N N . HIS A 1 181 ? 5.286 15.146 28.417 1.00 73.44 181 HIS A N 1
ATOM 1454 C CA . HIS A 1 181 ? 5.519 16.352 29.228 1.00 73.44 181 HIS A CA 1
ATOM 1455 C C . HIS A 1 181 ? 5.415 17.624 28.381 1.00 73.44 181 HIS A C 1
ATOM 1457 O O . HIS A 1 181 ? 4.809 18.607 28.804 1.00 73.44 181 HIS A O 1
ATOM 1463 N N . GLN A 1 182 ? 5.943 17.607 27.153 1.00 75.00 182 GLN A N 1
ATOM 1464 C CA . GLN A 1 182 ? 5.843 18.734 26.224 1.00 75.00 182 GLN A CA 1
ATOM 1465 C C . GLN A 1 182 ? 4.393 18.991 25.782 1.00 75.00 182 GLN A C 1
ATOM 1467 O O . GLN A 1 182 ? 3.958 20.146 25.746 1.00 75.00 182 GLN A O 1
ATOM 1472 N N . GLU A 1 183 ? 3.618 17.942 25.505 1.00 78.50 183 GLU A N 1
ATOM 1473 C CA . GLU A 1 183 ? 2.191 18.056 25.187 1.00 78.50 183 GLU A CA 1
ATOM 1474 C C . GLU A 1 183 ? 1.364 18.554 26.380 1.00 78.50 183 GLU A C 1
ATOM 1476 O O . GLU A 1 183 ? 0.467 19.385 26.208 1.00 78.50 183 GLU A O 1
ATOM 1481 N N . LEU A 1 184 ? 1.668 18.093 27.596 1.00 79.25 184 LEU A N 1
ATOM 1482 C CA . LEU A 1 184 ? 1.019 18.561 28.822 1.00 79.25 184 LEU A CA 1
ATOM 1483 C C . LEU A 1 184 ? 1.337 20.038 29.104 1.00 79.25 184 LEU A C 1
ATOM 1485 O O . LEU A 1 184 ? 0.424 20.797 29.430 1.00 79.25 184 LEU A O 1
ATOM 1489 N N . ARG A 1 185 ? 2.583 20.486 28.885 1.00 81.62 185 ARG A N 1
ATOM 1490 C CA . ARG A 1 185 ? 2.963 21.910 28.976 1.00 81.62 185 ARG A CA 1
ATOM 1491 C C . ARG A 1 185 ? 2.223 22.777 27.955 1.00 81.62 185 ARG A C 1
ATOM 1493 O O . ARG A 1 185 ? 1.767 23.865 28.297 1.00 81.62 185 ARG A O 1
ATOM 1500 N N . ALA A 1 186 ? 2.059 22.300 26.720 1.00 83.56 186 ALA A N 1
ATOM 1501 C CA . ALA A 1 186 ? 1.309 23.023 25.691 1.00 83.56 186 ALA A CA 1
ATOM 1502 C C . ALA A 1 186 ? -0.185 23.146 26.044 1.00 83.56 186 ALA A C 1
ATOM 1504 O O . ALA A 1 186 ? -0.782 24.213 25.879 1.00 83.56 186 ALA A O 1
ATOM 1505 N N . LYS A 1 187 ? -0.783 22.073 26.582 1.00 84.31 187 LYS A N 1
ATOM 1506 C CA . LYS A 1 187 ? -2.170 22.075 27.077 1.00 84.31 187 LYS A CA 1
ATOM 1507 C C . LYS A 1 187 ? -2.350 23.018 28.266 1.00 84.31 187 LYS A C 1
ATOM 1509 O O . LYS A 1 187 ? -3.347 23.737 28.306 1.00 84.31 187 LYS A O 1
ATOM 1514 N N . LEU A 1 188 ? -1.388 23.052 29.191 1.00 86.88 188 LEU A N 1
ATOM 1515 C CA . LEU A 1 188 ? -1.390 23.979 30.323 1.00 86.88 188 LEU A CA 1
ATOM 1516 C C . LEU A 1 188 ? -1.370 25.435 29.843 1.00 86.88 188 LEU A C 1
ATOM 1518 O O . LEU A 1 188 ? -2.249 26.203 30.220 1.00 86.88 188 LEU A O 1
ATOM 1522 N N . TYR A 1 189 ? -0.448 25.787 28.944 1.00 88.00 189 TYR A N 1
ATOM 1523 C CA . TYR A 1 189 ? -0.341 27.147 28.409 1.00 88.00 189 TYR A CA 1
ATOM 1524 C C . TYR A 1 189 ? -1.631 27.611 27.712 1.00 88.00 189 TYR A C 1
ATOM 1526 O O . TYR A 1 189 ? -2.086 28.740 27.900 1.00 88.00 189 TYR A O 1
ATOM 1534 N N . ALA A 1 190 ? -2.265 26.730 26.931 1.00 88.75 190 ALA A N 1
ATOM 1535 C CA . ALA A 1 190 ? -3.535 27.036 26.276 1.00 88.75 190 ALA A CA 1
ATOM 1536 C C . ALA A 1 190 ? -4.681 27.264 27.281 1.00 88.75 190 ALA A C 1
ATOM 1538 O O . ALA A 1 190 ? -5.532 28.128 27.061 1.00 88.75 190 ALA A O 1
ATOM 1539 N N . LEU A 1 191 ? -4.705 26.505 28.382 1.00 87.44 191 LEU A N 1
ATOM 1540 C CA . LEU A 1 191 ? -5.693 26.653 29.451 1.00 87.44 191 LEU A CA 1
ATOM 1541 C C . LEU A 1 191 ? -5.473 27.922 30.277 1.00 87.44 191 LEU A C 1
ATOM 1543 O O . LEU A 1 191 ? -6.447 28.623 30.538 1.00 87.44 191 LEU A O 1
ATOM 1547 N N . GLU A 1 192 ? -4.229 28.251 30.628 1.00 87.88 192 GLU A N 1
ATOM 1548 C CA . GLU A 1 192 ? -3.880 29.491 31.339 1.00 87.88 192 GLU A CA 1
ATOM 1549 C C . GLU A 1 192 ? -4.271 30.721 30.521 1.00 87.88 192 GLU A C 1
ATOM 1551 O O . GLU A 1 192 ? -4.993 31.587 31.008 1.00 87.88 192 GLU A O 1
ATOM 1556 N N . LYS A 1 193 ? -3.920 30.735 29.230 1.00 91.25 193 LYS A N 1
ATOM 1557 C CA . LYS A 1 193 ? -4.323 31.810 28.322 1.00 91.25 193 LYS A CA 1
ATOM 1558 C C . LYS A 1 193 ? -5.846 31.961 28.254 1.00 91.25 193 LYS A C 1
ATOM 1560 O O . LYS A 1 193 ? -6.362 33.074 28.314 1.00 91.25 193 LYS A O 1
ATOM 1565 N N . LYS A 1 194 ? -6.582 30.848 28.164 1.00 88.31 194 LYS A N 1
ATOM 1566 C CA . LYS A 1 194 ? -8.051 30.863 28.129 1.00 88.31 194 LYS A CA 1
ATOM 1567 C C . LYS A 1 194 ? -8.654 31.353 29.450 1.00 88.31 194 LYS A C 1
ATOM 1569 O O . LYS A 1 194 ? -9.650 32.069 29.428 1.00 88.31 194 LYS A O 1
ATOM 1574 N N . HIS A 1 195 ? -8.068 30.976 30.583 1.00 88.44 195 HIS A N 1
ATOM 1575 C CA . HIS A 1 195 ? -8.486 31.441 31.902 1.00 88.44 195 HIS A CA 1
ATOM 1576 C C . HIS A 1 195 ? -8.293 32.957 32.043 1.00 88.44 195 HIS A C 1
ATOM 1578 O O . HIS A 1 195 ? -9.225 33.660 32.430 1.00 88.44 195 HIS A O 1
ATOM 1584 N N . ASP A 1 196 ? -7.131 33.477 31.644 1.00 86.94 196 ASP A N 1
ATOM 1585 C CA . ASP A 1 196 ? -6.827 34.908 31.707 1.00 86.94 196 ASP A CA 1
ATOM 1586 C C . ASP A 1 196 ? -7.705 35.731 30.756 1.00 86.94 196 ASP A C 1
ATOM 1588 O O . ASP A 1 196 ? -8.191 36.800 31.126 1.00 86.94 196 ASP A O 1
ATOM 1592 N N . GLU A 1 197 ? -7.993 35.211 29.559 1.00 89.25 197 GLU A N 1
ATOM 1593 C CA . GLU A 1 197 ? -8.936 35.829 28.620 1.00 89.25 197 GLU A CA 1
ATOM 1594 C C . GLU A 1 197 ? -10.364 35.893 29.181 1.00 89.25 197 GLU A C 1
ATOM 1596 O O . GLU A 1 197 ? -11.058 36.893 28.984 1.00 89.25 197 GLU A O 1
ATOM 1601 N N . LEU A 1 198 ? -10.825 34.846 29.873 1.00 85.75 198 LEU A N 1
ATOM 1602 C CA . LEU A 1 198 ? -12.155 34.824 30.487 1.00 85.75 198 LEU A CA 1
ATOM 1603 C C . LEU A 1 198 ? -12.224 35.738 31.718 1.00 85.75 198 LEU A C 1
ATOM 1605 O O . LEU A 1 198 ? -13.216 36.443 31.910 1.00 85.75 198 LEU A O 1
ATOM 1609 N N . LYS A 1 199 ? -11.147 35.801 32.503 1.00 87.25 199 LYS A N 1
ATOM 1610 C CA . LYS A 1 199 ? -11.024 36.728 33.629 1.00 87.25 199 LYS A CA 1
ATOM 1611 C C . LYS A 1 199 ? -11.023 38.186 33.161 1.00 87.25 199 LYS A C 1
ATOM 1613 O O . LYS A 1 199 ? -11.745 39.008 33.716 1.00 87.25 199 LYS A O 1
ATOM 1618 N N . ALA A 1 200 ? -10.288 38.502 32.092 1.00 87.25 200 ALA A N 1
ATOM 1619 C CA . ALA A 1 200 ? -10.256 39.839 31.493 1.00 87.25 200 ALA A CA 1
ATOM 1620 C C . ALA A 1 200 ? -11.612 40.267 30.901 1.00 87.25 200 ALA A C 1
ATOM 1622 O O . ALA A 1 200 ? -11.923 41.455 30.859 1.00 87.25 200 ALA A O 1
ATOM 1623 N N . LYS A 1 201 ? -12.435 39.302 30.471 1.00 89.19 201 LYS A N 1
ATOM 1624 C CA . LYS A 1 201 ? -13.809 39.525 29.990 1.00 89.19 201 LYS A CA 1
ATOM 1625 C C . LYS A 1 20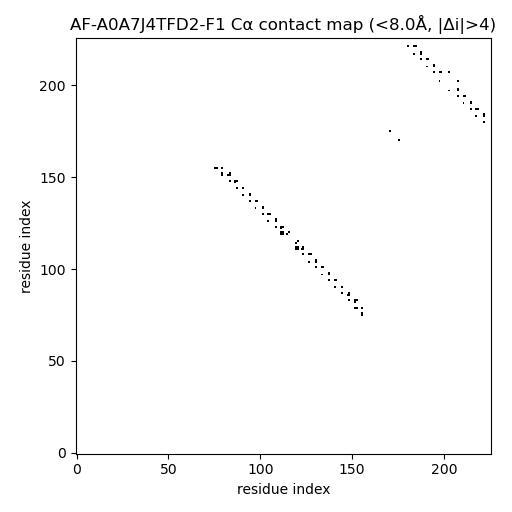1 ? -14.851 39.630 31.112 1.00 89.19 201 LYS A C 1
ATOM 1627 O O . LYS A 1 201 ? -16.024 39.829 30.811 1.00 89.19 201 LYS A O 1
ATOM 1632 N N . GLY A 1 202 ? -14.447 39.515 32.381 1.00 87.06 202 GLY A N 1
ATOM 1633 C CA . GLY A 1 202 ? -15.338 39.667 33.534 1.00 87.06 202 GLY A CA 1
ATOM 1634 C C . GLY A 1 202 ? -16.315 38.506 33.729 1.00 87.06 202 GLY A C 1
ATOM 1635 O O . GLY A 1 202 ? -17.414 38.717 34.238 1.00 87.06 202 GLY A O 1
ATOM 1636 N N . HIS A 1 203 ? -15.954 37.290 33.301 1.00 82.94 203 HIS A N 1
ATOM 1637 C CA . HIS A 1 203 ? -16.787 36.113 33.549 1.00 82.94 203 HIS A CA 1
ATOM 1638 C C . HIS A 1 203 ? -16.858 35.777 35.054 1.00 82.94 203 HIS A C 1
ATOM 1640 O O . HIS A 1 203 ? -15.867 35.961 35.762 1.00 82.94 203 HIS A O 1
ATOM 1646 N N . PRO A 1 204 ? -18.013 35.286 35.545 1.00 83.25 204 PRO A N 1
ATOM 1647 C CA . PRO A 1 204 ? -18.208 34.942 36.952 1.00 83.25 204 PRO A CA 1
ATOM 1648 C C . PRO A 1 204 ? -17.322 33.770 37.391 1.00 83.25 204 PRO A C 1
ATOM 1650 O O . PRO A 1 204 ? -16.991 32.891 36.589 1.00 83.25 204 PRO A O 1
ATOM 1653 N N . GLU A 1 205 ? -16.984 33.741 38.683 1.00 80.38 205 GLU A N 1
ATOM 1654 C CA . GLU A 1 205 ? -16.077 32.744 39.272 1.00 80.38 205 GLU A CA 1
ATOM 1655 C C . GLU A 1 205 ? -16.559 31.299 39.093 1.00 80.38 205 GLU A C 1
ATOM 1657 O O . GLU A 1 205 ? -15.742 30.406 38.902 1.00 80.38 205 GLU A O 1
ATOM 1662 N N . ASP A 1 206 ? -17.869 31.064 39.010 1.00 81.75 206 ASP A N 1
ATOM 1663 C CA . ASP A 1 206 ? -18.441 29.730 38.769 1.00 81.75 206 ASP A CA 1
ATOM 1664 C C . ASP A 1 206 ? -17.993 29.116 37.424 1.00 81.75 206 ASP A C 1
ATOM 1666 O O . ASP A 1 206 ? -17.990 27.897 37.250 1.00 81.75 206 ASP A O 1
ATOM 1670 N N . ILE A 1 207 ? -17.592 29.956 36.461 1.00 78.62 207 ILE A N 1
ATOM 1671 C CA . ILE A 1 207 ? -17.073 29.541 35.147 1.00 78.62 207 ILE A CA 1
ATOM 1672 C C . ILE A 1 207 ? -15.539 29.444 35.160 1.00 78.62 207 ILE A C 1
ATOM 1674 O O . ILE A 1 207 ? -14.963 28.631 34.432 1.00 78.62 207 ILE A O 1
ATOM 1678 N N . LEU A 1 208 ? -14.870 30.263 35.974 1.00 78.69 208 LEU A N 1
ATOM 1679 C CA . LEU A 1 208 ? -13.410 30.296 36.082 1.00 78.69 208 LEU A CA 1
ATOM 1680 C C . LEU A 1 208 ? -12.876 29.172 36.980 1.00 78.69 208 LEU A C 1
ATOM 1682 O O . LEU A 1 208 ? -11.859 28.565 36.639 1.00 78.69 208 LEU A O 1
ATOM 1686 N N . ALA A 1 209 ? -13.587 28.829 38.057 1.00 78.62 209 ALA A N 1
ATOM 1687 C CA . ALA A 1 209 ? -13.178 27.829 39.041 1.00 78.62 209 ALA A CA 1
ATOM 1688 C C . ALA A 1 209 ? -12.883 26.442 38.431 1.00 78.62 209 ALA A C 1
ATOM 1690 O O . ALA A 1 209 ? -11.788 25.928 38.669 1.00 78.62 209 ALA A O 1
ATOM 1691 N N . PRO A 1 210 ? -13.722 25.867 37.542 1.00 83.94 210 PRO A N 1
ATOM 1692 C CA . PRO A 1 210 ? -13.423 24.574 36.918 1.00 83.94 210 PRO A CA 1
ATOM 1693 C C . PRO A 1 210 ? -12.182 24.608 36.013 1.00 83.94 210 PRO A C 1
ATOM 1695 O O . PRO A 1 210 ? -11.489 23.603 35.847 1.00 83.94 210 PRO A O 1
ATOM 1698 N N . ILE A 1 211 ? -11.889 25.760 35.397 1.00 83.12 211 ILE A N 1
ATOM 1699 C CA . ILE A 1 211 ? -10.700 25.950 34.555 1.00 83.12 211 ILE A CA 1
ATOM 1700 C C . ILE A 1 211 ? -9.459 26.102 35.444 1.00 83.12 211 ILE A C 1
ATOM 1702 O O . ILE A 1 211 ? -8.430 25.490 35.156 1.00 83.12 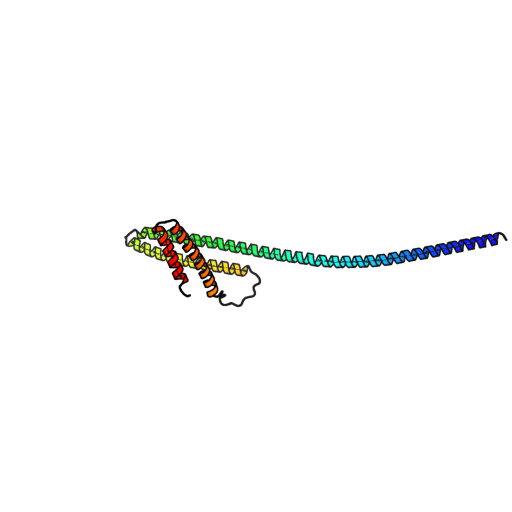211 ILE A O 1
ATOM 1706 N N . GLY A 1 212 ? -9.572 26.847 36.547 1.00 81.25 212 GLY A N 1
ATOM 1707 C CA . GLY A 1 212 ? -8.537 26.979 37.571 1.00 81.25 212 GLY A CA 1
ATOM 1708 C C . GLY A 1 212 ? -8.158 25.637 38.202 1.00 81.25 212 GLY A C 1
ATOM 1709 O O . GLY A 1 212 ? -6.977 25.297 38.254 1.00 81.25 212 GLY A O 1
ATOM 1710 N N . GLU A 1 213 ? -9.137 24.814 38.582 1.00 85.62 213 GLU A N 1
ATOM 1711 C CA . GLU A 1 213 ? -8.912 23.458 39.108 1.00 85.62 213 GLU A CA 1
ATOM 1712 C C . GLU A 1 213 ? -8.205 22.551 38.092 1.00 85.62 213 GLU A C 1
ATOM 1714 O O . GLU A 1 213 ? -7.304 21.782 38.445 1.00 85.62 213 GLU A O 1
ATOM 1719 N N . ARG A 1 214 ? -8.556 22.673 36.805 1.00 84.38 214 ARG A N 1
ATOM 1720 C CA . ARG A 1 214 ? -7.904 21.937 35.712 1.00 84.38 214 ARG A CA 1
ATOM 1721 C C . ARG A 1 214 ? -6.448 22.371 35.519 1.00 84.38 214 ARG A C 1
ATOM 1723 O O . ARG A 1 214 ? -5.596 21.522 35.274 1.00 84.38 214 ARG A O 1
ATOM 1730 N N . ILE A 1 215 ? -6.163 23.671 35.634 1.00 84.50 215 ILE A N 1
ATOM 1731 C CA . ILE A 1 215 ? -4.805 24.239 35.575 1.00 84.50 215 ILE A CA 1
ATOM 1732 C C . ILE A 1 215 ? -3.972 23.732 36.753 1.00 84.50 215 ILE A C 1
ATOM 1734 O O . ILE A 1 215 ? -2.858 23.258 36.543 1.00 84.50 215 ILE A O 1
ATOM 1738 N N . ILE A 1 216 ? -4.515 23.773 37.974 1.00 83.69 216 ILE A N 1
ATOM 1739 C CA . ILE A 1 216 ? -3.843 23.268 39.180 1.00 83.69 216 ILE A CA 1
ATOM 1740 C C . ILE A 1 216 ? -3.545 21.772 39.034 1.00 83.69 216 ILE A C 1
ATOM 1742 O O . ILE A 1 216 ? -2.409 21.359 39.245 1.00 83.69 216 ILE A O 1
ATOM 1746 N N . SER A 1 217 ? -4.524 20.981 38.587 1.00 82.88 217 SER A N 1
ATOM 1747 C CA . SER A 1 217 ? -4.365 19.537 38.363 1.00 82.88 217 SER A CA 1
ATOM 1748 C C . SER A 1 217 ? -3.310 19.210 37.301 1.00 82.88 217 SER A C 1
ATOM 1750 O O . SER A 1 217 ? -2.601 18.216 37.405 1.00 82.88 217 SER A O 1
ATOM 1752 N N . LEU A 1 218 ? -3.182 20.036 36.258 1.00 80.12 218 LEU A N 1
ATOM 1753 C CA . LEU A 1 218 ? -2.146 19.859 35.238 1.00 80.12 218 LEU A CA 1
ATOM 1754 C C . LEU A 1 218 ? -0.761 20.296 35.730 1.00 80.12 218 LEU A C 1
ATOM 1756 O O . LEU A 1 218 ? 0.225 19.663 35.364 1.00 80.12 218 LEU A O 1
ATOM 1760 N N . LYS A 1 219 ? -0.673 21.334 36.572 1.00 82.50 219 LYS A N 1
ATOM 1761 C CA . LYS A 1 219 ? 0.584 21.748 37.216 1.00 82.50 219 LYS A CA 1
ATOM 1762 C C . LYS A 1 219 ? 1.108 20.677 38.165 1.00 82.50 219 LYS A C 1
ATOM 1764 O O . LYS A 1 219 ? 2.269 20.305 38.058 1.00 82.50 219 LYS A O 1
ATOM 1769 N N . THR A 1 220 ? 0.249 20.101 39.006 1.00 81.31 220 THR A N 1
ATOM 1770 C CA . THR A 1 220 ? 0.646 19.023 39.926 1.00 81.31 220 THR A CA 1
ATOM 1771 C C . THR A 1 220 ? 1.117 17.764 39.196 1.00 81.31 220 THR A C 1
ATOM 1773 O O . THR A 1 220 ? 2.049 17.111 39.657 1.00 81.31 220 THR A O 1
ATOM 1776 N N . LEU A 1 221 ? 0.533 17.450 38.035 1.00 73.69 221 LEU A N 1
ATOM 1777 C CA . LEU A 1 221 ? 0.997 16.363 37.164 1.00 73.69 221 LEU A CA 1
ATOM 1778 C C . LEU A 1 221 ? 2.343 16.663 36.482 1.00 73.69 221 LEU A C 1
ATOM 1780 O O . LEU A 1 221 ? 3.090 15.737 36.183 1.00 73.69 221 LEU A O 1
ATOM 1784 N N . LEU A 1 222 ? 2.655 17.936 36.221 1.00 72.75 222 LEU A N 1
ATOM 1785 C CA . LEU A 1 222 ? 3.910 18.362 35.591 1.00 72.75 222 LEU A CA 1
ATOM 1786 C C . LEU A 1 222 ? 5.069 18.524 36.590 1.00 72.75 222 LEU A C 1
ATOM 1788 O O . LEU A 1 222 ? 6.220 18.354 36.179 1.00 72.75 222 LEU A O 1
ATOM 1792 N N . ASP A 1 223 ? 4.764 18.837 37.854 1.00 70.19 223 ASP A N 1
ATOM 1793 C CA . ASP A 1 223 ? 5.727 19.040 38.948 1.00 70.19 223 ASP A CA 1
ATOM 1794 C C . ASP A 1 223 ? 6.133 17.736 39.662 1.00 70.19 223 ASP A C 1
ATOM 1796 O O . ASP A 1 223 ? 7.081 17.737 40.449 1.00 70.19 223 ASP A O 1
ATOM 1800 N N . TYR A 1 224 ? 5.459 16.611 39.390 1.00 49.09 224 TYR A N 1
ATOM 1801 C CA . TYR A 1 224 ? 5.875 15.302 39.898 1.00 49.09 224 TYR A CA 1
ATOM 1802 C C . TYR A 1 224 ? 7.108 14.807 39.117 1.00 49.09 224 TYR A C 1
ATOM 1804 O O . TYR A 1 224 ? 7.014 14.609 37.902 1.00 49.09 224 TYR A O 1
ATOM 1812 N N . PRO A 1 225 ? 8.275 14.602 39.758 1.00 48.06 225 PRO A N 1
ATOM 1813 C CA . PRO A 1 225 ? 9.410 13.988 39.085 1.00 48.06 225 PRO A CA 1
ATOM 1814 C C . PRO A 1 225 ? 9.079 12.518 38.788 1.00 48.06 225 PRO A C 1
ATOM 1816 O O . PRO A 1 225 ? 8.689 11.779 39.694 1.00 48.06 225 PRO A O 1
ATOM 1819 N N . ALA A 1 226 ? 9.198 12.129 37.515 1.00 46.22 226 ALA A N 1
ATOM 1820 C CA . ALA A 1 226 ? 9.114 10.739 37.063 1.00 46.22 226 ALA A CA 1
ATOM 1821 C C . ALA A 1 226 ? 10.276 9.889 37.599 1.00 46.22 226 ALA A C 1
ATOM 1823 O O . ALA A 1 226 ? 11.399 10.437 37.728 1.00 46.22 226 ALA A O 1
#

Sequence (226 aa):
MAEQQATTKQQGRQRIAMKKLVIALCRAQQRVEKRDTARYQYRQQLQRCRQVSTSQYSSRGLILRELDNLNRRMEEVIRHEAELLRLGKEDAGKVTSLMQQIAELKSCISRLESSHDSREQQKIESMLQALERLDARLQDAKEETIEKVTVAVRNAVPGRRKLPVSKPLAKSERGLQAMEHQELRAKLYALEKKHDELKAKGHPEDILAPIGERIISLKTLLDYPA

Radius of gyration: 48.68 Å; Cα contacts (8 Å, |Δi|>4): 57; chains: 1; bounding box: 91×52×148 Å

Mean predicted aligned error: 21.34 Å

Foldseek 3Di:
DVVVVVVVVVVVVVVVVVVVVVVVVVVVVVVVVVVVVVVVVVVVVVVVVVVVVVVVVVVVVVVVVVVVVVVVLVVLLVVLVVVLVVLVVVLVVVLVVLVVVLVVLVVVLVVLVVDPDVVSVVVSVVSVVVNVVSVVVSVVSVVVSVVVSVVSVVVSDPDPDPPDVPDPPPPPVVVVVVVVLVVLVVVLVVLVVVLVVCVVVVHDVVVSVVSVVVSVVSVVVNPDDD

Solvent-accessible surface area (backbone atoms only — not comparable to full-atom values): 12536 Å² total; per-residue (Å²): 116,70,67,66,56,50,52,53,53,48,51,52,52,50,51,52,52,50,52,53,49,52,55,51,49,54,54,50,49,54,51,49,53,54,49,50,55,50,51,52,53,50,52,51,50,53,51,50,52,50,54,52,50,59,53,56,51,49,56,53,52,49,50,52,51,50,50,53,51,51,50,53,53,49,56,51,47,55,51,42,53,54,51,53,52,49,54,52,50,59,50,46,51,54,52,52,54,51,53,48,53,50,50,54,50,52,55,50,40,63,58,40,70,75,47,94,46,74,70,42,51,56,48,41,54,56,50,50,55,50,45,54,54,48,52,50,52,50,50,53,52,50,52,52,48,52,51,52,53,51,51,51,58,57,68,61,52,88,79,75,69,86,66,70,91,62,68,78,79,68,68,45,67,67,58,56,50,48,51,52,50,52,51,49,52,54,54,44,51,56,48,52,53,50,49,52,55,41,54,75,69,66,58,59,62,87,68,46,49,66,53,50,53,50,47,52,55,49,48,58,64,67,71,54,84,130

pLDDT: mean 70.74, std 13.17, range [34.84, 91.25]

Secondary structure (DSSP, 8-state):
-HHHHHHHHHHHHHHHHHHHHHHHHHHHHHHHHHHHHHHHHHHHHHHHHHHHHHHHHHHHHHHHHHHHHHHHHHHHHHHHHHHHHHHHHHHHHHHHHHHHHHHHHHHHHHHHTT---HHHHHHHHHHHHHHHHHHHHHHHHHHHHHHHHHHHHHHT-TT-------SS----HHHHHHHHHHHHHHHHHHHHHHHHHHHHTT--HHHHHHHHHHHHHHHHHHHS--

Nearest PDB structures (foldseek):
  6ixg-assembly1_A  TM=3.126E-01  e=3.361E+00  Homo sapiens
  5nnv-assembly2_B  TM=2.685E-01  e=2.501E+00  Bacillus subtilis subsp. subtilis str. 168
  5nnv-assembly4_D  TM=2.332E-01  e=4.014E+00  Bacillus subtilis subsp. subtilis str. 168